Protein AF-A0A497I678-F1 (afdb_monomer)

Solvent-accessible surface area (backbone atoms only — not comparable to full-atom values): 15957 Å² total; per-residue (Å²): 130,82,60,60,71,58,52,56,48,51,54,49,49,54,49,53,54,49,46,68,74,43,74,83,62,78,53,73,58,53,52,31,63,75,70,62,46,55,52,79,93,47,42,68,60,51,52,50,18,54,55,28,28,75,76,38,88,58,94,54,82,52,63,69,56,38,51,32,29,57,77,58,53,38,92,65,54,41,22,24,50,48,25,29,22,49,52,56,29,52,54,38,39,58,53,18,54,57,41,30,78,77,38,58,71,63,11,54,53,37,43,54,48,24,55,52,48,30,56,52,48,62,48,37,56,57,52,52,38,53,50,48,52,55,54,30,61,75,41,50,61,59,44,54,48,38,31,45,61,40,34,74,78,45,86,41,68,67,62,13,41,49,52,24,24,72,70,42,87,57,59,51,15,52,53,38,41,46,29,53,48,37,32,78,70,66,76,29,95,38,59,64,60,31,41,53,61,54,39,63,79,33,48,90,81,35,50,31,53,43,54,17,51,52,30,49,57,55,28,71,74,48,93,43,70,68,61,22,50,51,28,41,51,49,17,53,50,37,29,54,52,41,50,52,51,50,51,54,51,52,56,59,64,44,51,59,60,52,50,50,48,44,43,62,70,48,48,47,54,52,50,49,61,69,44,43,64,55,52,55,71,73,52,73,79,76,73,51,70,66,59,53,47,49,58,68,78,73,100

Foldseek 3Di:
DPPVVVVLVVVVVVVVVVCVVCVPPDDPLLVCLVVLHFPPVCNVVLVLLVVLCVVPPDDDDPVVLVVLCVLRSHPDHLRSQLSSLVVQLVVQLVVLVVVCVVPVVSSVVSNVVSVVSSVCSNCVSVVVSVVLVVQLVVCLLVLLVQLLSVCLVPVDNLVSLQSSLRPDDGPVVSVSVVLNVCCVVVVDVDSVVSVLVSCVVCCVPQVLSSQLVVLSVVLSVDPDSVSSVVSSVVSSCSNVVRVVVVVVVVVVVVPVVVVVCCCVVPVVVVVVVVCVVVCVVPVPPPDDPVNVCCVRVVD

pLDDT: mean 86.84, std 11.24, range [39.31, 98.19]

Sequence (299 aa):
MIDEKKVVKDLFQRYLDKQREESGTPSRAFVMFKEKKPPEEYERYYRMCKFSSSVIHLKNKDKKIQFFLDQLYLPLTPSDTIAFAILVTVVSILLSLGILMVHMLYGIVAIILSTVLYYYLYTYPERLYKRKRVQSSTELILAVLYLIIFMRNNPNLEHAIRFASENLRGPLSLDFAKVLWDVETNKYSTVQESLDNYLQTWTDRSRAFVDAVHLIEASLYQKTESSRMGLLDGALNRILSGTTESMVHYVNDLRTPISALFMMGITLPTMGLVLLPIVGAFMGGMVTADMIFLFYDIL

Secondary structure (DSSP, 8-state):
---HHHHHHHHHHHHHHHHHHHTTS--HHHHHHHTTPPPGGGHHHHHHHHHHHHH-------HHHHHHHHHTT----HHHHHHHHHHHHHHHHHHHHHHHHH-HHHHHHHHHHHHHHHHHHHTHHHHHHHHHHHHHHHHHHHHHHHHHHHHHH---HHHHHHHHHHH--SHHHHHHHHHHHHHHTTSSSSHHHHHHHHHHTTTTT-HHHHHHHHHHHHHTT-SSHHHHHHHHHHHHHHHHHHHHHHHHHHHHHHHHHHHHHHIIIIIHHHHHHHHHHHHHHHSTT-S-HHHHHIIIII-

Radius of gyration: 26.97 Å; Cα contacts (8 Å, |Δi|>4): 259; chains: 1; bounding box: 61×53×75 Å

Nearest PDB structures (foldseek):
  4wpe-assembly1_A-2  TM=1.675E-01  e=1.033E+00  Saccharomyces cerevisiae S288C
  7n6g-assembly1_3Q  TM=1.136E-01  e=7.268E+00  Chlamydomonas reinhardtii

Structure (mmCIF, N/CA/C/O backbone):
data_AF-A0A497I678-F1
#
_entry.id   AF-A0A497I678-F1
#
loop_
_atom_site.group_PDB
_atom_site.id
_atom_site.type_symbol
_atom_site.label_atom_id
_atom_site.label_alt_id
_atom_site.label_comp_id
_atom_site.label_asym_id
_atom_site.label_entity_id
_atom_site.label_seq_id
_atom_site.pdbx_PDB_ins_code
_atom_site.Cartn_x
_atom_site.Cartn_y
_atom_site.Cartn_z
_atom_site.occupancy
_atom_site.B_iso_or_equiv
_atom_site.auth_seq_id
_atom_site.auth_comp_id
_atom_site.auth_asym_id
_atom_site.auth_atom_id
_atom_site.pdbx_PDB_model_num
ATOM 1 N N . MET A 1 1 ? -33.591 20.457 1.793 1.00 47.53 1 MET A N 1
ATOM 2 C CA . MET A 1 1 ? -32.543 19.817 2.614 1.00 47.53 1 MET A CA 1
ATOM 3 C C . MET A 1 1 ? -32.930 18.366 2.792 1.00 47.53 1 MET A C 1
ATOM 5 O O . MET A 1 1 ? -33.938 18.100 3.432 1.00 47.53 1 MET A O 1
ATOM 9 N N . ILE A 1 2 ? -32.215 17.450 2.141 1.00 48.34 2 ILE A N 1
ATOM 10 C CA . ILE A 1 2 ? -32.360 16.018 2.410 1.00 48.34 2 ILE A CA 1
ATOM 11 C C . ILE A 1 2 ? -31.869 15.816 3.845 1.00 48.34 2 ILE A C 1
ATOM 13 O O . ILE A 1 2 ? -30.770 16.246 4.180 1.00 48.34 2 ILE A O 1
ATOM 17 N N . ASP A 1 3 ? -32.720 15.263 4.703 1.00 57.31 3 ASP A N 1
ATOM 18 C CA . ASP A 1 3 ? -32.399 15.004 6.104 1.00 57.31 3 ASP A CA 1
ATOM 19 C C . ASP A 1 3 ? -31.359 13.872 6.168 1.00 57.31 3 ASP A C 1
ATOM 21 O O . ASP A 1 3 ? -31.707 12.690 6.149 1.00 57.31 3 ASP A O 1
ATOM 25 N N . GLU A 1 4 ? -30.071 14.233 6.161 1.00 58.62 4 GLU A N 1
ATOM 26 C CA . GLU A 1 4 ? -28.930 13.302 6.193 1.00 58.62 4 GLU A CA 1
ATOM 27 C C . GLU A 1 4 ? -29.057 12.276 7.321 1.00 58.62 4 GLU A C 1
ATOM 29 O O . GLU A 1 4 ? -28.737 11.103 7.132 1.00 58.62 4 GLU A O 1
ATOM 34 N N . LYS A 1 5 ? -29.613 12.674 8.474 1.00 57.47 5 LYS A N 1
ATOM 35 C CA . LYS A 1 5 ? -29.848 11.759 9.599 1.00 57.47 5 LYS A CA 1
ATOM 36 C C . LYS A 1 5 ? -30.848 10.666 9.240 1.00 57.47 5 LYS A C 1
ATOM 38 O O . LYS A 1 5 ? -30.691 9.529 9.677 1.00 57.47 5 LYS A O 1
ATOM 43 N N . LYS A 1 6 ? -31.859 10.989 8.434 1.00 66.62 6 LYS A N 1
ATOM 44 C CA . LYS A 1 6 ? -32.880 10.042 7.978 1.00 66.62 6 LYS A CA 1
ATOM 45 C C . LYS A 1 6 ? -32.326 9.084 6.925 1.00 66.62 6 LYS A C 1
ATOM 47 O O . LYS A 1 6 ? -32.633 7.901 6.983 1.00 66.62 6 LYS A O 1
ATOM 52 N N . VAL A 1 7 ? -31.463 9.568 6.028 1.00 72.00 7 VAL A N 1
ATOM 53 C CA . VAL A 1 7 ? -30.788 8.739 5.012 1.00 72.00 7 VAL A CA 1
ATOM 54 C C . VAL A 1 7 ? -29.810 7.760 5.656 1.00 72.00 7 VAL A C 1
ATOM 56 O O . VAL A 1 7 ? -29.855 6.575 5.345 1.00 72.00 7 VAL A O 1
ATOM 59 N N . VAL A 1 8 ? -28.973 8.223 6.589 1.00 66.12 8 VAL A N 1
ATOM 60 C CA . VAL A 1 8 ? -28.025 7.363 7.319 1.00 66.12 8 VAL A CA 1
ATOM 61 C C . VAL A 1 8 ? -28.769 6.320 8.151 1.00 66.12 8 VAL A C 1
ATOM 63 O O . VAL A 1 8 ? -28.374 5.157 8.174 1.00 66.12 8 VAL A O 1
ATOM 66 N N . LYS A 1 9 ? -29.879 6.710 8.789 1.00 70.56 9 LYS A N 1
ATOM 67 C CA . LYS A 1 9 ? -30.721 5.790 9.558 1.00 70.56 9 LYS A CA 1
ATOM 68 C C . LYS A 1 9 ? -31.405 4.751 8.666 1.00 70.56 9 LYS A C 1
ATOM 70 O O . LYS A 1 9 ? -31.415 3.589 9.038 1.00 70.56 9 LYS A O 1
ATOM 75 N N . ASP A 1 10 ? -31.910 5.132 7.492 1.00 75.75 10 ASP A N 1
ATOM 76 C CA . ASP A 1 10 ? -32.514 4.194 6.530 1.00 75.75 10 ASP A CA 1
ATOM 77 C C . ASP A 1 10 ? -31.473 3.223 5.945 1.00 75.75 10 ASP A C 1
ATOM 79 O O . ASP A 1 10 ? -31.726 2.026 5.848 1.00 75.75 10 ASP A O 1
ATOM 83 N N . LEU A 1 11 ? -30.263 3.704 5.635 1.00 68.00 11 LEU A N 1
ATOM 84 C CA . LEU A 1 11 ? -29.128 2.866 5.218 1.00 68.00 11 LEU A CA 1
ATOM 85 C C . LEU A 1 11 ? -28.726 1.863 6.304 1.00 68.00 11 LEU A C 1
ATOM 87 O O . LEU A 1 11 ? -28.476 0.697 6.006 1.00 68.00 11 LEU A O 1
ATOM 91 N N . PHE A 1 12 ? -28.693 2.309 7.560 1.00 65.44 12 PHE A N 1
ATOM 92 C CA . PHE A 1 12 ? -28.380 1.460 8.703 1.00 65.44 12 PHE A CA 1
ATOM 93 C C . PHE A 1 12 ? -29.472 0.415 8.957 1.00 65.44 12 PHE A C 1
ATOM 95 O O . PHE A 1 12 ? -29.157 -0.752 9.167 1.00 65.44 12 PHE A O 1
ATOM 102 N N . GLN A 1 13 ? -30.748 0.800 8.864 1.00 71.44 13 GLN A N 1
ATOM 103 C CA . GLN A 1 13 ? -31.876 -0.123 8.995 1.00 71.44 13 GLN A CA 1
ATOM 104 C C . GLN A 1 13 ? -31.869 -1.180 7.884 1.00 71.44 13 GLN A C 1
ATOM 106 O O . GLN A 1 13 ? -31.937 -2.366 8.183 1.00 71.44 13 GLN A O 1
ATOM 111 N N . ARG A 1 14 ? -31.669 -0.778 6.621 1.00 72.12 14 ARG A N 1
ATOM 112 C CA . ARG A 1 14 ? -31.541 -1.718 5.493 1.00 72.12 14 ARG A CA 1
ATOM 113 C C . ARG A 1 14 ? -30.351 -2.659 5.645 1.00 72.12 14 ARG A C 1
ATOM 115 O O . ARG A 1 14 ? -30.447 -3.817 5.256 1.00 72.12 14 ARG A O 1
ATOM 122 N N . TYR A 1 15 ? -29.235 -2.181 6.196 1.00 65.81 15 TYR A N 1
ATOM 123 C CA . TYR A 1 15 ? -28.094 -3.037 6.511 1.00 65.81 15 TYR A CA 1
ATOM 124 C C . TYR A 1 15 ? -28.434 -4.060 7.604 1.00 65.81 15 TYR A C 1
ATOM 126 O O . TYR A 1 15 ? -28.127 -5.237 7.445 1.00 65.81 15 TYR A O 1
ATOM 134 N N . LEU A 1 16 ? -29.100 -3.639 8.685 1.00 66.19 16 LEU A N 1
ATOM 135 C CA . LEU A 1 16 ? -29.526 -4.535 9.765 1.00 66.19 16 LEU A CA 1
ATOM 136 C C . LEU A 1 16 ? -30.543 -5.585 9.299 1.00 66.19 16 LEU A C 1
ATOM 138 O O . LEU A 1 16 ? -30.444 -6.744 9.699 1.00 66.19 16 LEU A O 1
ATOM 142 N N . ASP A 1 17 ? -31.490 -5.195 8.448 1.00 68.31 17 ASP A N 1
ATOM 143 C CA . ASP A 1 17 ? -32.490 -6.104 7.884 1.00 68.31 17 ASP A CA 1
ATOM 144 C C . ASP A 1 17 ? -31.838 -7.113 6.931 1.00 68.31 17 ASP A C 1
ATOM 146 O O . ASP A 1 17 ? -32.082 -8.314 7.035 1.00 68.31 17 ASP A O 1
ATOM 150 N N . LYS A 1 18 ? -30.903 -6.652 6.090 1.00 64.50 18 LYS A N 1
ATOM 151 C CA . LYS A 1 18 ? -30.113 -7.520 5.212 1.00 64.50 18 LYS A CA 1
ATOM 152 C C . LYS A 1 18 ? -29.215 -8.485 5.996 1.00 64.50 18 LYS A C 1
ATOM 154 O O . LYS A 1 18 ? -29.129 -9.651 5.645 1.00 64.50 18 LYS A O 1
ATOM 159 N N . GLN A 1 19 ? -28.603 -8.041 7.093 1.00 58.38 19 GLN A N 1
ATOM 160 C CA . GLN A 1 19 ? -27.821 -8.898 7.992 1.00 58.38 19 GLN A CA 1
ATOM 161 C C . GLN A 1 19 ? -28.688 -9.931 8.725 1.00 58.38 19 GLN A C 1
ATOM 163 O O . GLN A 1 19 ? -28.227 -11.043 8.955 1.00 58.38 19 GLN A O 1
ATOM 168 N N . ARG A 1 20 ? -29.945 -9.608 9.067 1.00 54.28 20 ARG A N 1
ATOM 169 C CA . ARG A 1 20 ? -30.910 -10.587 9.604 1.00 54.28 20 ARG A CA 1
ATOM 170 C C . ARG A 1 20 ? -31.292 -11.661 8.587 1.00 54.28 20 ARG A C 1
ATOM 172 O O . ARG A 1 20 ? -31.556 -12.787 8.992 1.00 54.28 20 ARG A O 1
ATOM 179 N N . GLU A 1 21 ? -31.329 -11.324 7.301 1.00 54.06 21 GLU A N 1
ATOM 180 C CA . GLU A 1 21 ? -31.565 -12.286 6.215 1.00 54.06 21 GLU A CA 1
ATOM 181 C C . GLU A 1 21 ? -30.294 -13.078 5.845 1.00 54.06 21 GLU A C 1
ATOM 183 O O . GLU A 1 21 ? -30.375 -14.263 5.526 1.00 54.06 21 GLU A O 1
ATOM 188 N N . GLU A 1 22 ? -29.113 -12.458 5.938 1.00 50.94 22 GLU A N 1
ATOM 189 C CA . GLU A 1 22 ? -27.806 -13.031 5.576 1.00 50.94 22 GLU A CA 1
ATOM 190 C C . GLU A 1 22 ? -27.044 -13.654 6.764 1.00 50.94 22 GLU A C 1
ATOM 192 O O . GLU A 1 22 ? -25.906 -14.095 6.584 1.00 50.94 22 GLU A O 1
ATOM 197 N N . SER A 1 23 ? -27.648 -13.772 7.959 1.00 39.31 23 SER A N 1
ATOM 198 C CA . SER A 1 23 ? -27.025 -14.275 9.206 1.00 39.31 23 SER A CA 1
ATOM 199 C C . SER A 1 23 ? -26.627 -15.767 9.193 1.00 39.31 23 SER A C 1
ATOM 201 O O . SER A 1 23 ? -26.540 -16.410 10.239 1.00 39.31 23 SER A O 1
ATOM 203 N N . GLY A 1 24 ? -26.398 -16.336 8.011 1.00 45.25 24 GLY A N 1
ATOM 204 C CA . GLY A 1 24 ? -25.844 -17.666 7.774 1.00 45.25 24 GLY A CA 1
ATOM 205 C C . GLY A 1 24 ? -24.977 -17.769 6.511 1.00 45.25 24 GLY A C 1
ATOM 206 O O . GLY A 1 24 ? -24.404 -18.831 6.267 1.00 45.25 24 GLY A O 1
ATOM 207 N N . THR A 1 25 ? -24.843 -16.706 5.705 1.00 45.22 25 THR A N 1
ATOM 208 C CA . THR A 1 25 ? -24.015 -16.714 4.490 1.00 45.22 25 THR A CA 1
ATOM 209 C C . THR A 1 25 ? -22.660 -16.055 4.748 1.00 45.22 25 THR A C 1
ATOM 211 O O . THR A 1 25 ? -22.610 -14.855 5.012 1.00 45.22 25 THR A O 1
ATOM 214 N N . PRO A 1 26 ? -21.544 -16.801 4.665 1.00 57.62 26 PRO A N 1
ATOM 215 C CA . PRO A 1 26 ? -20.217 -16.222 4.827 1.00 57.62 26 PRO A CA 1
ATOM 216 C C . PRO A 1 26 ? -19.947 -15.147 3.767 1.00 57.62 26 PRO A C 1
ATOM 218 O O . PRO A 1 26 ? -20.280 -15.330 2.593 1.00 57.62 26 PRO A O 1
ATOM 221 N N . SER A 1 27 ? -19.305 -14.042 4.164 1.00 64.94 27 SER A N 1
ATOM 222 C CA . SER A 1 27 ? -18.943 -12.967 3.234 1.00 64.94 27 SER A CA 1
ATOM 223 C C . SER A 1 27 ? -18.053 -13.502 2.101 1.00 64.94 27 SER A C 1
ATOM 225 O O . SER A 1 27 ? -17.298 -14.463 2.271 1.00 64.94 27 SER A O 1
ATOM 227 N N . ARG A 1 28 ? -18.106 -12.890 0.910 1.00 68.00 28 ARG A N 1
ATOM 228 C CA . ARG A 1 28 ? -17.295 -13.343 -0.243 1.00 68.00 28 ARG A CA 1
ATOM 229 C C . ARG A 1 28 ? -15.799 -13.409 0.085 1.00 68.00 28 ARG A C 1
ATOM 231 O O . ARG A 1 28 ? -15.116 -14.345 -0.325 1.00 68.00 28 ARG A O 1
ATOM 238 N N . ALA A 1 29 ? -15.311 -12.445 0.864 1.00 66.06 29 ALA A N 1
ATOM 239 C CA . ALA A 1 29 ? -13.935 -12.413 1.341 1.00 66.06 29 ALA A CA 1
ATOM 240 C C . ALA A 1 29 ? -13.622 -13.583 2.293 1.00 66.06 29 ALA A C 1
ATOM 242 O O . ALA A 1 29 ? -12.556 -14.186 2.201 1.00 66.06 29 ALA A O 1
ATOM 243 N N . PHE A 1 30 ? -14.570 -13.967 3.150 1.00 68.12 30 PHE A N 1
ATOM 244 C CA . PHE A 1 30 ? -14.433 -15.125 4.030 1.00 68.12 30 PHE A CA 1
ATOM 245 C C . PHE A 1 30 ? -14.265 -16.439 3.255 1.00 68.12 30 PHE A C 1
ATOM 247 O O . PHE A 1 30 ? -13.359 -17.227 3.534 1.00 68.12 30 PHE A O 1
ATOM 254 N N . VAL A 1 31 ? -15.107 -16.662 2.240 1.00 71.38 31 VAL A N 1
ATOM 255 C CA . VAL A 1 31 ? -15.014 -17.849 1.373 1.00 71.38 31 VAL A CA 1
ATOM 256 C C . VAL A 1 31 ? -13.668 -17.884 0.647 1.00 71.38 31 VAL A C 1
ATOM 258 O O . VAL A 1 31 ? -13.030 -18.935 0.599 1.00 71.38 31 VAL A O 1
ATOM 261 N N . MET A 1 32 ? -13.191 -16.735 0.156 1.00 77.62 32 MET A N 1
ATOM 262 C CA . MET A 1 32 ? -11.887 -16.627 -0.504 1.00 77.62 32 MET A CA 1
ATOM 263 C C . MET A 1 32 ? -10.741 -17.117 0.394 1.00 77.62 32 MET A C 1
ATOM 265 O O . MET A 1 32 ? -9.944 -17.955 -0.042 1.00 77.62 32 MET A O 1
ATOM 269 N N . PHE A 1 33 ? -10.660 -16.636 1.639 1.00 81.44 33 PHE A N 1
ATOM 270 C CA . PHE A 1 33 ? -9.593 -17.034 2.560 1.00 81.44 33 PHE A CA 1
ATOM 271 C C . PHE A 1 33 ? -9.691 -18.506 2.963 1.00 81.44 33 PHE A C 1
ATOM 273 O O . PHE A 1 33 ? -8.672 -19.202 2.986 1.00 81.44 33 PHE A O 1
ATOM 280 N N . LYS A 1 34 ? -10.911 -19.002 3.200 1.00 76.50 34 LYS A N 1
ATOM 281 C CA . LYS A 1 34 ? -11.162 -20.411 3.525 1.00 76.50 34 LYS A CA 1
ATOM 282 C C . LYS A 1 34 ? -10.727 -21.353 2.407 1.00 76.50 34 LYS A C 1
ATOM 284 O O . LYS A 1 34 ? -10.092 -22.372 2.667 1.00 76.50 34 LYS A O 1
ATOM 289 N N . GLU A 1 35 ? -11.038 -21.007 1.163 1.00 81.31 35 GLU A N 1
ATOM 290 C CA . GLU A 1 35 ? -10.716 -21.817 -0.015 1.00 81.31 35 GLU A CA 1
ATOM 291 C C . GLU A 1 35 ? -9.303 -21.560 -0.560 1.00 81.31 35 GLU A C 1
ATOM 293 O O . GLU A 1 35 ? -8.910 -22.170 -1.554 1.00 81.31 35 GLU A O 1
ATOM 298 N N . LYS A 1 36 ? -8.528 -20.668 0.080 1.00 81.19 36 LYS A N 1
ATOM 299 C CA . LYS A 1 36 ? -7.201 -20.221 -0.377 1.00 81.19 36 LYS A CA 1
ATOM 300 C C . LYS A 1 36 ? -7.210 -19.796 -1.850 1.00 81.19 36 LYS A C 1
ATOM 302 O O . LYS A 1 36 ? -6.281 -20.104 -2.596 1.00 81.19 36 LYS A O 1
ATOM 307 N N . LYS A 1 37 ? -8.269 -19.114 -2.285 1.00 83.19 37 LYS A N 1
ATOM 308 C CA . LYS A 1 37 ? -8.374 -18.590 -3.652 1.00 83.19 37 LYS A CA 1
ATOM 309 C C . LYS A 1 37 ? -7.611 -17.267 -3.766 1.00 83.19 37 LYS A C 1
ATOM 311 O O . LYS A 1 37 ? -7.653 -16.473 -2.829 1.00 83.19 37 LYS A O 1
ATOM 316 N N . PRO A 1 38 ? -6.909 -17.004 -4.884 1.00 84.50 38 PRO A N 1
ATOM 317 C CA . PRO A 1 38 ? -6.323 -15.691 -5.113 1.00 84.50 38 PRO A CA 1
ATOM 318 C C . PRO A 1 38 ? -7.436 -14.644 -5.317 1.00 84.50 38 PRO A C 1
ATOM 320 O O . PRO A 1 38 ? -8.503 -14.990 -5.834 1.00 84.50 38 PRO A O 1
ATOM 323 N N . PRO A 1 39 ? -7.195 -13.365 -4.983 1.00 84.38 39 PRO A N 1
ATOM 324 C CA . PRO A 1 39 ? -8.089 -12.281 -5.378 1.00 84.38 39 PRO A CA 1
ATOM 325 C C . PRO A 1 39 ? -8.291 -12.247 -6.901 1.00 84.38 39 PRO A C 1
ATOM 327 O O . PRO A 1 39 ? -7.337 -12.461 -7.654 1.00 84.38 39 PRO A O 1
ATOM 330 N N . GLU A 1 40 ? -9.509 -11.931 -7.354 1.00 84.31 40 GLU A N 1
ATOM 331 C CA . GLU A 1 40 ? -9.891 -11.937 -8.781 1.00 84.31 40 GLU A CA 1
ATOM 332 C C . GLU A 1 40 ? -8.952 -11.080 -9.651 1.00 84.31 40 GLU A C 1
ATOM 334 O O . GLU A 1 40 ? -8.580 -11.476 -10.756 1.00 84.31 40 GLU A O 1
ATOM 339 N N . GLU A 1 41 ? -8.483 -9.942 -9.124 1.00 84.06 41 GLU A N 1
ATOM 340 C CA . GLU A 1 41 ? -7.557 -9.038 -9.823 1.00 84.06 41 GLU A CA 1
ATOM 341 C C . GLU A 1 41 ? -6.237 -9.727 -10.225 1.00 84.06 41 GLU A C 1
ATOM 343 O O . GLU A 1 41 ? -5.641 -9.400 -11.255 1.00 84.06 41 GLU A O 1
ATOM 348 N N . TYR A 1 42 ? -5.783 -10.708 -9.442 1.00 87.69 42 TYR A N 1
ATOM 349 C CA . TYR A 1 42 ? -4.479 -11.356 -9.605 1.00 87.69 42 TYR A CA 1
ATOM 350 C C . TYR A 1 42 ? -4.573 -12.782 -10.157 1.00 87.69 42 TYR A C 1
ATOM 352 O O . TYR A 1 42 ? -3.554 -13.458 -10.301 1.00 87.69 42 TYR A O 1
ATOM 360 N N . GLU A 1 43 ? -5.767 -13.252 -10.517 1.00 89.00 43 GLU A N 1
ATOM 361 C CA . GLU A 1 43 ? -6.005 -14.638 -10.930 1.00 89.00 43 GLU A CA 1
ATOM 362 C C . GLU A 1 43 ? -5.220 -15.029 -12.196 1.00 89.00 43 GLU A C 1
ATOM 364 O O . GLU A 1 43 ? -4.685 -16.136 -12.301 1.00 89.00 43 GLU A O 1
ATOM 369 N N . ARG A 1 44 ? -5.096 -14.107 -13.162 1.00 88.69 44 ARG A N 1
ATOM 370 C CA . ARG A 1 44 ? -4.303 -14.334 -14.384 1.00 88.69 44 ARG A CA 1
ATOM 371 C C . ARG A 1 44 ? -2.827 -14.532 -14.055 1.00 88.69 44 ARG A C 1
ATOM 373 O O . ARG A 1 44 ? -2.215 -15.484 -14.530 1.00 88.69 44 ARG A O 1
ATOM 380 N N . TYR A 1 45 ? -2.277 -13.654 -13.220 1.00 90.19 45 TYR A N 1
ATOM 381 C CA . TYR A 1 45 ? -0.890 -13.739 -12.776 1.00 90.19 45 TYR A CA 1
ATOM 382 C C . TYR A 1 45 ? -0.641 -15.033 -11.992 1.00 90.19 45 TYR A C 1
ATOM 384 O O . TYR A 1 45 ? 0.296 -15.769 -12.294 1.00 90.19 45 TYR A O 1
ATOM 392 N N . TYR A 1 46 ? -1.544 -15.372 -11.068 1.00 90.75 46 TYR A N 1
ATOM 393 C CA . TYR A 1 46 ? -1.504 -16.620 -10.309 1.00 90.75 46 TYR A CA 1
ATOM 394 C C . TYR A 1 46 ? -1.422 -17.858 -11.214 1.00 90.75 46 TYR A C 1
ATOM 396 O O . TYR A 1 46 ? -0.546 -18.706 -11.021 1.00 90.75 46 TYR A O 1
ATOM 404 N N . ARG A 1 47 ? -2.288 -17.942 -12.234 1.00 90.19 47 ARG A N 1
ATOM 405 C CA . ARG A 1 47 ? -2.291 -19.053 -13.197 1.00 90.19 47 ARG A CA 1
ATOM 406 C C . ARG A 1 47 ? -0.980 -19.154 -13.973 1.00 90.19 47 ARG A C 1
ATOM 408 O O . ARG A 1 47 ? -0.444 -20.251 -14.097 1.00 90.19 47 ARG A O 1
ATOM 415 N N . MET A 1 48 ? -0.437 -18.030 -14.441 1.00 90.38 48 MET A N 1
ATOM 416 C CA . MET A 1 48 ? 0.837 -18.004 -15.171 1.00 90.38 48 MET A CA 1
ATOM 417 C C . MET A 1 48 ? 2.017 -18.452 -14.297 1.00 90.38 48 MET A C 1
ATOM 419 O O . MET A 1 48 ? 2.858 -19.233 -14.748 1.00 90.38 48 MET A O 1
ATOM 423 N N . CYS A 1 49 ? 2.056 -18.029 -13.031 1.00 89.56 49 CYS A N 1
ATOM 424 C CA . CYS A 1 49 ? 3.079 -18.463 -12.079 1.00 89.56 49 CYS A CA 1
ATOM 425 C C . CYS A 1 49 ? 2.999 -19.962 -11.780 1.00 89.56 49 CYS A C 1
ATOM 427 O O . CYS A 1 49 ? 4.021 -20.643 -11.830 1.00 89.56 49 CYS A O 1
ATOM 429 N N . LYS A 1 50 ? 1.797 -20.497 -11.527 1.00 89.38 50 LYS A N 1
ATOM 430 C CA . LYS A 1 50 ? 1.607 -21.936 -11.280 1.00 89.38 50 LYS A CA 1
ATOM 431 C C . LYS A 1 50 ? 1.911 -22.797 -12.501 1.00 89.38 50 LYS A C 1
ATOM 433 O O . LYS A 1 50 ? 2.527 -23.850 -12.366 1.00 89.38 50 LYS A O 1
ATOM 438 N N . PHE A 1 51 ? 1.527 -22.340 -13.691 1.00 89.56 51 PHE A N 1
ATOM 439 C CA . PHE A 1 51 ? 1.911 -23.004 -14.932 1.00 89.56 51 PHE A CA 1
ATOM 440 C C . PHE A 1 51 ? 3.437 -23.053 -15.066 1.00 89.56 51 PHE A C 1
ATOM 442 O O . PHE A 1 51 ? 4.011 -24.113 -15.292 1.00 89.56 51 PHE A O 1
ATOM 449 N N . SER A 1 52 ? 4.112 -21.932 -14.824 1.00 88.06 52 SER A N 1
ATOM 450 C CA . SER A 1 52 ? 5.567 -21.851 -14.977 1.00 88.06 52 SER A CA 1
ATOM 451 C C . SER A 1 52 ? 6.331 -22.684 -13.951 1.00 88.06 52 SER A C 1
ATOM 453 O O . SER A 1 52 ? 7.343 -23.293 -14.296 1.00 88.06 52 SER A O 1
ATOM 455 N N . SER A 1 53 ? 5.847 -22.769 -12.710 1.00 85.62 53 SER A N 1
ATOM 456 C CA . SER A 1 53 ? 6.484 -23.607 -11.691 1.00 85.62 53 SER A CA 1
ATOM 457 C C . SER A 1 53 ? 6.259 -25.098 -11.890 1.00 85.62 53 SER A C 1
ATOM 459 O O . SER A 1 53 ? 7.104 -25.893 -11.487 1.00 85.62 53 SER A O 1
ATOM 461 N N . SER A 1 54 ? 5.185 -25.491 -12.582 1.00 85.44 54 SER A N 1
ATOM 462 C CA . SER A 1 54 ? 5.015 -26.883 -13.008 1.00 85.44 54 SER A CA 1
ATOM 463 C C . SER A 1 54 ? 6.086 -27.321 -14.016 1.00 85.44 54 SER A C 1
ATOM 465 O O . SER A 1 54 ? 6.498 -28.480 -14.010 1.00 85.44 54 SER A O 1
ATOM 467 N N . VAL A 1 55 ? 6.585 -26.386 -14.835 1.00 84.19 55 VAL A N 1
ATOM 468 C CA . VAL A 1 55 ? 7.640 -26.631 -15.830 1.00 84.19 55 VAL A CA 1
ATOM 469 C C . VAL A 1 55 ? 9.031 -26.562 -15.193 1.00 84.19 55 VAL A C 1
ATOM 471 O O . VAL A 1 55 ? 9.889 -27.387 -15.498 1.00 84.19 55 VAL A O 1
ATOM 474 N N . ILE A 1 56 ? 9.268 -25.598 -14.294 1.00 80.12 56 ILE A N 1
ATOM 475 C CA . ILE A 1 56 ? 10.584 -25.347 -13.692 1.00 80.12 56 ILE A CA 1
ATOM 476 C C . ILE A 1 56 ? 10.493 -25.394 -12.164 1.00 80.12 56 ILE A C 1
ATOM 478 O O . ILE A 1 56 ? 9.962 -24.488 -11.521 1.00 80.12 56 ILE A O 1
ATOM 482 N N . HIS A 1 57 ? 11.106 -26.418 -11.569 1.00 78.94 57 HIS A N 1
ATOM 483 C CA . HIS A 1 57 ? 11.198 -26.556 -10.118 1.00 78.94 57 HIS A CA 1
ATOM 484 C C . HIS A 1 57 ? 12.419 -25.800 -9.586 1.00 78.94 57 HIS A C 1
ATOM 486 O O . HIS A 1 57 ? 13.557 -26.252 -9.706 1.00 78.94 57 HIS A O 1
ATOM 492 N N . LEU A 1 58 ? 12.179 -24.644 -8.969 1.00 77.62 58 LEU A N 1
ATOM 493 C CA . LEU A 1 58 ? 13.211 -23.821 -8.337 1.00 77.62 58 LEU A CA 1
ATOM 494 C C . LEU A 1 58 ? 13.054 -23.833 -6.819 1.00 77.62 58 LEU A C 1
ATOM 496 O O . LEU A 1 58 ? 11.946 -23.763 -6.287 1.00 77.62 58 LEU A O 1
ATOM 500 N N . LYS A 1 59 ? 14.177 -23.859 -6.100 1.00 76.31 59 LYS A N 1
ATOM 501 C CA . LYS A 1 59 ? 14.199 -23.686 -4.645 1.00 76.31 59 LYS A CA 1
ATOM 502 C C . LYS A 1 59 ? 14.735 -22.298 -4.327 1.00 76.31 59 LYS A C 1
ATOM 504 O O . LYS A 1 59 ? 15.943 -22.095 -4.298 1.00 76.31 59 LYS A O 1
ATOM 509 N N . ASN A 1 60 ? 13.838 -21.347 -4.085 1.00 77.81 60 ASN A N 1
ATOM 510 C CA . ASN A 1 60 ? 14.200 -20.008 -3.644 1.00 77.81 60 ASN A CA 1
ATOM 511 C C . ASN A 1 60 ? 13.404 -19.631 -2.385 1.00 77.81 60 ASN A C 1
ATOM 513 O O . ASN A 1 60 ? 12.228 -19.962 -2.253 1.00 77.81 60 ASN A O 1
ATOM 517 N N . LYS A 1 61 ? 14.076 -18.971 -1.438 1.00 78.44 61 LYS A N 1
ATOM 518 C CA . LYS A 1 61 ? 13.519 -18.514 -0.160 1.00 78.44 61 LYS A CA 1
ATOM 519 C C . LYS A 1 61 ? 13.653 -16.998 0.005 1.00 78.44 61 LYS A C 1
ATOM 521 O O . LYS A 1 61 ? 13.945 -16.528 1.105 1.00 78.44 61 LYS A O 1
ATOM 526 N N . ASP A 1 62 ? 13.483 -16.235 -1.074 1.00 85.50 62 ASP A N 1
ATOM 527 C CA . ASP A 1 62 ? 13.491 -14.777 -0.987 1.00 85.50 62 ASP A CA 1
ATOM 528 C C . ASP A 1 62 ? 12.353 -14.292 -0.075 1.00 85.50 62 ASP A C 1
ATOM 530 O O . ASP A 1 62 ? 11.168 -14.331 -0.420 1.00 85.50 62 ASP A O 1
ATOM 534 N N . LYS A 1 63 ? 12.743 -13.833 1.118 1.00 88.25 63 LYS A N 1
ATOM 535 C CA . LYS A 1 63 ? 11.828 -13.340 2.148 1.00 88.25 63 LYS A CA 1
ATOM 536 C C . LYS A 1 63 ? 11.116 -12.056 1.720 1.00 88.25 63 LYS A C 1
ATOM 538 O O . LYS A 1 63 ? 9.995 -11.830 2.164 1.00 88.25 63 LYS A O 1
ATOM 543 N N . LYS A 1 64 ? 11.732 -11.219 0.874 1.00 89.12 64 LYS A N 1
ATOM 544 C CA . LYS A 1 64 ? 11.125 -9.958 0.418 1.00 89.12 64 LYS A CA 1
ATOM 545 C C . LYS A 1 64 ? 9.958 -10.231 -0.522 1.00 89.12 64 LYS A C 1
ATOM 547 O O . LYS A 1 64 ? 8.884 -9.667 -0.348 1.00 89.12 64 LYS A O 1
ATOM 552 N N . ILE A 1 65 ? 10.154 -11.136 -1.479 1.00 87.88 65 ILE A N 1
ATOM 553 C CA . ILE A 1 65 ? 9.090 -11.548 -2.401 1.00 87.88 65 ILE A CA 1
ATOM 554 C C . ILE A 1 65 ? 7.978 -12.258 -1.631 1.00 87.88 65 ILE A C 1
ATOM 556 O O . ILE A 1 65 ? 6.811 -11.945 -1.854 1.00 87.88 65 ILE A O 1
ATOM 560 N N . GLN A 1 66 ? 8.327 -13.143 -0.688 1.00 90.31 66 GLN A N 1
ATOM 561 C CA . GLN A 1 66 ? 7.328 -13.802 0.156 1.00 90.31 66 GLN A CA 1
ATOM 562 C C . GLN A 1 66 ? 6.455 -12.784 0.893 1.00 90.31 66 GLN A C 1
ATOM 564 O O . GLN A 1 66 ? 5.235 -12.877 0.830 1.00 90.31 66 GLN A O 1
ATOM 569 N N . PHE A 1 67 ? 7.069 -11.767 1.505 1.00 89.88 67 PHE A N 1
ATOM 570 C CA . PHE A 1 67 ? 6.334 -10.698 2.173 1.00 89.88 67 PHE A CA 1
ATOM 571 C C . PHE A 1 67 ? 5.329 -10.012 1.234 1.00 89.88 67 PHE A C 1
ATOM 573 O O . PHE A 1 67 ? 4.170 -9.844 1.604 1.00 89.88 67 PHE A O 1
ATOM 580 N N . PHE A 1 68 ? 5.721 -9.658 0.004 1.00 91.12 68 PHE A N 1
ATOM 581 C CA . PHE A 1 68 ? 4.791 -9.035 -0.946 1.00 91.12 68 PHE A CA 1
ATOM 582 C C . PHE A 1 68 ? 3.644 -9.966 -1.350 1.00 91.12 68 PHE A C 1
ATOM 584 O O . PHE A 1 68 ? 2.507 -9.511 -1.453 1.00 91.12 68 PHE A O 1
ATOM 591 N N . LEU A 1 69 ? 3.919 -11.256 -1.555 1.00 90.69 69 LEU A N 1
ATOM 592 C CA . LEU A 1 69 ? 2.897 -12.248 -1.898 1.00 90.69 69 LEU A CA 1
ATOM 593 C C . LEU A 1 69 ? 1.895 -12.448 -0.754 1.00 90.69 69 LEU A C 1
ATOM 595 O O . LEU A 1 69 ? 0.688 -12.458 -1.001 1.00 90.69 69 LEU A O 1
ATOM 599 N N . ASP A 1 70 ? 2.382 -12.515 0.486 1.00 89.56 70 ASP A N 1
ATOM 600 C CA . ASP A 1 70 ? 1.546 -12.642 1.683 1.00 89.56 70 ASP A CA 1
ATOM 601 C C . ASP A 1 70 ? 0.634 -11.416 1.847 1.00 89.56 70 ASP A C 1
ATOM 603 O O . ASP A 1 70 ? -0.565 -11.556 2.091 1.00 89.56 70 ASP A O 1
ATOM 607 N N . GLN A 1 71 ? 1.171 -10.209 1.633 1.00 88.56 71 GLN A N 1
ATOM 608 C CA . GLN A 1 71 ? 0.403 -8.958 1.674 1.00 88.56 71 GLN A CA 1
ATOM 609 C C . GLN A 1 71 ? -0.625 -8.832 0.538 1.00 88.56 71 GLN A C 1
ATOM 611 O O . GLN A 1 71 ? -1.601 -8.092 0.663 1.00 88.56 71 GLN A O 1
ATOM 616 N N . LEU A 1 72 ? -0.421 -9.535 -0.577 1.00 89.44 72 LEU A N 1
ATOM 617 C CA . LEU A 1 72 ? -1.363 -9.622 -1.697 1.00 89.44 72 LEU A CA 1
ATOM 618 C C . LEU A 1 72 ? -2.376 -10.766 -1.536 1.00 89.44 72 LEU A C 1
ATOM 620 O O . LEU A 1 72 ? -3.242 -10.922 -2.395 1.00 89.44 72 LEU A O 1
ATOM 624 N N . TYR A 1 73 ? -2.276 -11.556 -0.461 1.00 88.56 73 TYR A N 1
ATOM 625 C CA . TYR A 1 73 ? -3.074 -12.764 -0.237 1.00 88.56 73 TYR A CA 1
ATOM 626 C C . TYR A 1 73 ? -2.953 -13.783 -1.379 1.00 88.56 73 TYR A C 1
ATOM 628 O O . TYR A 1 73 ? -3.901 -14.497 -1.705 1.00 88.56 73 TYR A O 1
ATOM 636 N N . LEU A 1 74 ? -1.773 -13.854 -2.002 1.00 87.75 74 LEU A N 1
ATOM 637 C CA . LEU A 1 74 ? -1.494 -14.783 -3.089 1.00 87.75 74 LEU A CA 1
ATOM 638 C C . LEU A 1 74 ? -0.889 -16.080 -2.537 1.00 87.75 74 LEU A C 1
ATOM 640 O O . LEU A 1 74 ? 0.204 -16.038 -1.974 1.00 87.75 74 LEU A O 1
ATOM 644 N N . PRO A 1 75 ? -1.523 -17.250 -2.749 1.00 86.12 75 PRO A N 1
ATOM 645 C CA . PRO A 1 75 ? -0.998 -18.547 -2.316 1.00 86.12 75 PRO A CA 1
ATOM 646 C C . PRO A 1 75 ? 0.100 -19.048 -3.275 1.00 86.12 75 PRO A C 1
ATOM 648 O O . PRO A 1 75 ? -0.005 -20.105 -3.909 1.00 86.12 75 PRO A O 1
ATOM 651 N N . LEU A 1 76 ? 1.152 -18.244 -3.420 1.00 87.12 76 LEU A N 1
ATOM 652 C CA . LEU A 1 76 ? 2.322 -18.485 -4.259 1.00 87.12 76 LEU A CA 1
ATOM 653 C C . LEU A 1 76 ? 3.582 -18.535 -3.400 1.00 87.12 76 LEU A C 1
ATOM 655 O O . LEU A 1 76 ? 3.666 -17.914 -2.344 1.00 87.12 76 LEU A O 1
ATOM 659 N N . THR A 1 77 ? 4.579 -19.262 -3.889 1.00 87.81 77 THR A N 1
ATOM 660 C CA . THR A 1 77 ? 5.934 -19.240 -3.329 1.00 87.81 77 THR A CA 1
ATOM 661 C C . THR A 1 77 ? 6.830 -18.293 -4.137 1.00 87.81 77 THR A C 1
ATOM 663 O O . THR A 1 77 ? 6.523 -18.005 -5.300 1.00 87.81 77 THR A O 1
ATOM 666 N N . PRO A 1 78 ? 7.975 -17.830 -3.597 1.00 87.19 78 PRO A N 1
ATOM 667 C CA . PRO A 1 78 ? 8.892 -16.965 -4.338 1.00 87.19 78 PRO A CA 1
ATOM 668 C C . PRO A 1 78 ? 9.433 -17.694 -5.572 1.00 87.19 78 PRO A C 1
ATOM 670 O O . PRO A 1 78 ? 9.605 -17.098 -6.634 1.00 87.19 78 PRO A O 1
ATOM 673 N N . SER A 1 79 ? 9.607 -19.014 -5.451 1.00 87.75 79 SER A N 1
ATOM 674 C CA . SER A 1 79 ? 9.932 -19.912 -6.554 1.00 87.75 79 SER A CA 1
ATOM 675 C C . SER A 1 79 ? 8.941 -19.826 -7.714 1.00 87.75 79 SER A C 1
ATOM 677 O O . SER A 1 79 ? 9.386 -19.786 -8.856 1.00 87.75 79 SER A O 1
ATOM 679 N N . ASP A 1 80 ? 7.631 -19.751 -7.450 1.00 87.44 80 ASP A N 1
ATOM 680 C CA . ASP A 1 80 ? 6.610 -19.698 -8.508 1.00 87.44 80 ASP A CA 1
ATOM 681 C C . ASP A 1 80 ? 6.742 -18.427 -9.365 1.00 87.44 80 ASP A C 1
ATOM 683 O O . ASP A 1 80 ? 6.615 -18.458 -10.590 1.00 87.44 80 ASP A O 1
ATOM 687 N N . THR A 1 81 ? 7.042 -17.300 -8.718 1.00 88.75 81 THR A N 1
ATOM 688 C CA . THR A 1 81 ? 7.237 -16.015 -9.403 1.00 88.75 81 THR A CA 1
ATOM 689 C C . THR A 1 81 ? 8.526 -16.002 -10.222 1.00 88.75 81 THR A C 1
ATOM 691 O O . THR A 1 81 ? 8.540 -15.558 -11.370 1.00 88.75 81 THR A O 1
ATOM 694 N N . ILE A 1 82 ? 9.616 -16.514 -9.649 1.00 89.44 82 ILE A N 1
ATOM 695 C CA . ILE A 1 82 ? 10.923 -16.532 -10.314 1.00 89.44 82 ILE A CA 1
ATOM 696 C C . ILE A 1 82 ? 10.918 -17.516 -11.488 1.00 89.44 82 ILE A C 1
ATOM 698 O O . ILE A 1 82 ? 11.470 -17.200 -12.540 1.00 89.44 82 ILE A O 1
ATOM 702 N N . ALA A 1 83 ? 10.248 -18.665 -11.352 1.00 90.12 83 ALA A N 1
ATOM 703 C CA . ALA A 1 83 ? 10.062 -19.619 -12.444 1.00 90.12 83 ALA A CA 1
ATOM 704 C C . ALA A 1 83 ? 9.373 -18.966 -13.650 1.00 90.12 83 ALA A C 1
ATOM 706 O O . ALA A 1 83 ? 9.832 -19.132 -14.777 1.00 90.12 83 ALA A O 1
ATOM 707 N N . PHE A 1 84 ? 8.324 -18.169 -13.416 1.00 92.50 84 PHE A N 1
ATOM 708 C CA . PHE A 1 84 ? 7.654 -17.408 -14.473 1.00 92.50 84 PHE A CA 1
ATOM 709 C C . PHE A 1 84 ? 8.576 -16.380 -15.135 1.00 92.50 84 PHE A C 1
ATOM 711 O O . PHE A 1 84 ? 8.665 -16.346 -16.362 1.00 92.50 84 PHE A O 1
ATOM 718 N N . ALA A 1 85 ? 9.312 -15.591 -14.345 1.00 92.56 85 ALA A N 1
ATOM 719 C CA . ALA A 1 85 ? 10.253 -14.611 -14.882 1.00 92.56 85 ALA A CA 1
ATOM 720 C C . ALA A 1 85 ? 11.337 -15.272 -15.754 1.00 92.56 85 ALA A C 1
ATOM 722 O O . ALA A 1 85 ? 11.618 -14.795 -16.854 1.00 92.56 85 ALA A O 1
ATOM 723 N N . ILE A 1 86 ? 11.909 -16.392 -15.301 1.00 91.69 86 ILE A N 1
ATOM 724 C CA . ILE A 1 86 ? 12.930 -17.139 -16.047 1.00 91.69 86 ILE A CA 1
ATOM 725 C C . ILE A 1 86 ? 12.343 -17.736 -17.324 1.00 91.69 86 ILE A C 1
ATOM 727 O O . ILE A 1 86 ? 12.924 -17.545 -18.387 1.00 91.69 86 ILE A O 1
ATOM 731 N N . LEU A 1 87 ? 11.197 -18.419 -17.249 1.00 93.12 87 LEU A N 1
ATOM 732 C CA . LEU A 1 87 ? 10.583 -19.074 -18.406 1.00 93.12 87 LEU A CA 1
ATOM 733 C C . LEU A 1 87 ? 10.308 -18.065 -19.525 1.00 93.12 87 LEU A C 1
ATOM 735 O O . LEU A 1 87 ? 10.726 -18.282 -20.662 1.00 93.12 87 LEU A O 1
ATOM 739 N N . VAL A 1 88 ? 9.675 -16.934 -19.200 1.00 93.50 88 VAL A N 1
ATOM 740 C CA . VAL A 1 88 ? 9.378 -15.884 -20.186 1.00 93.50 88 VAL A CA 1
ATOM 741 C C . VAL A 1 88 ? 10.660 -15.309 -20.790 1.00 93.50 88 VAL A C 1
ATOM 743 O O . VAL A 1 88 ? 10.723 -15.099 -21.999 1.00 93.50 88 VAL A O 1
ATOM 746 N N . THR A 1 89 ? 11.698 -15.116 -19.975 1.00 93.81 89 THR A N 1
ATOM 747 C CA . THR A 1 89 ? 12.994 -14.599 -20.440 1.00 93.81 89 THR A CA 1
ATOM 748 C C . THR A 1 89 ? 13.711 -15.594 -21.351 1.00 93.81 89 THR A C 1
ATOM 750 O O . THR A 1 89 ? 14.282 -15.209 -22.364 1.00 93.81 89 THR A O 1
ATOM 753 N N . VAL A 1 90 ? 13.671 -16.890 -21.038 1.00 93.75 90 VAL A N 1
ATOM 754 C CA . VAL A 1 90 ? 14.265 -17.930 -21.892 1.00 93.75 90 VAL A CA 1
ATOM 755 C C . VAL A 1 90 ? 13.558 -17.967 -23.245 1.00 93.75 90 VAL A C 1
ATOM 757 O O . VAL A 1 90 ? 14.219 -17.974 -24.281 1.00 93.75 90 VAL A O 1
ATOM 760 N N . VAL A 1 91 ? 12.223 -17.916 -23.253 1.00 94.38 91 VAL A N 1
ATOM 761 C CA . VAL A 1 91 ? 11.441 -17.866 -24.496 1.00 94.38 91 VAL A CA 1
ATOM 762 C C . VAL A 1 91 ? 11.761 -16.603 -25.303 1.00 94.38 91 VAL A C 1
ATOM 764 O O . VAL A 1 91 ? 11.947 -16.692 -26.516 1.00 94.38 91 VAL A O 1
ATOM 767 N N . SER A 1 92 ? 11.894 -15.438 -24.659 1.00 93.81 92 SER A N 1
ATOM 768 C CA . SER A 1 92 ? 12.230 -14.191 -25.357 1.00 93.81 92 SER A CA 1
ATOM 769 C C . SER A 1 92 ? 13.665 -14.186 -25.906 1.00 93.81 92 SER A C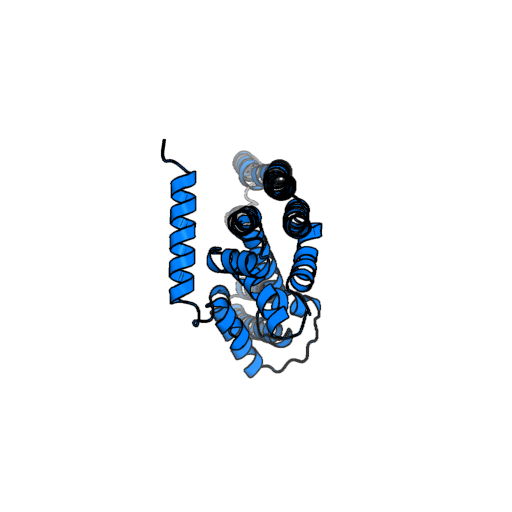 1
ATOM 771 O O . SER A 1 92 ? 13.906 -13.681 -27.005 1.00 93.81 92 SER A O 1
ATOM 773 N N . ILE A 1 93 ? 14.615 -14.817 -25.207 1.00 94.81 93 ILE A N 1
ATOM 774 C CA . ILE A 1 93 ? 15.990 -14.993 -25.696 1.00 94.81 93 ILE A CA 1
ATOM 775 C C . ILE A 1 93 ? 16.019 -15.914 -26.924 1.00 94.81 93 ILE A C 1
ATOM 777 O O . ILE A 1 93 ? 16.655 -15.582 -27.921 1.00 94.81 93 ILE A O 1
ATOM 781 N N . LEU A 1 94 ? 15.284 -17.029 -26.910 1.00 94.50 94 LEU A N 1
ATOM 782 C CA . LEU A 1 94 ? 15.188 -17.920 -28.075 1.00 94.50 94 LEU A CA 1
ATOM 783 C C . LEU A 1 94 ? 14.601 -17.203 -29.299 1.00 94.50 94 LEU A C 1
ATOM 785 O O . LEU A 1 94 ? 15.087 -17.379 -30.415 1.00 94.50 94 LEU A O 1
ATOM 789 N N . LEU A 1 95 ? 13.600 -16.346 -29.087 1.00 93.94 95 LEU A N 1
ATOM 790 C CA . LEU A 1 95 ? 12.999 -15.555 -30.159 1.00 93.94 95 LEU A CA 1
ATOM 791 C C . LEU A 1 95 ? 13.965 -14.487 -30.701 1.00 93.94 95 LEU A C 1
ATOM 793 O O . LEU A 1 95 ? 14.069 -14.300 -31.913 1.00 93.94 95 LEU A O 1
ATOM 797 N N . SER A 1 96 ? 14.712 -13.820 -29.816 1.00 92.69 96 SER A N 1
ATOM 798 C CA . SER A 1 96 ? 15.698 -12.801 -30.210 1.00 92.69 96 SER A CA 1
ATOM 799 C C . SER A 1 96 ? 16.897 -13.381 -30.966 1.00 92.69 96 SER A C 1
ATOM 801 O O . SER A 1 96 ? 17.385 -12.738 -31.894 1.00 92.69 96 SER A O 1
ATOM 803 N N . LEU A 1 97 ? 17.308 -14.620 -30.669 1.00 93.38 97 LEU A N 1
ATOM 804 C CA . LEU A 1 97 ? 18.296 -15.360 -31.467 1.00 93.38 97 LEU A CA 1
ATOM 805 C C . LEU A 1 97 ? 17.825 -15.581 -32.914 1.00 93.38 97 LEU A C 1
ATOM 807 O O . LEU A 1 97 ? 18.619 -15.442 -33.841 1.00 93.38 97 LEU A O 1
ATOM 811 N N . GLY A 1 98 ? 16.536 -15.868 -33.124 1.00 92.69 98 GLY A N 1
ATOM 812 C CA . GLY A 1 98 ? 15.956 -15.975 -34.467 1.00 92.69 98 GLY A CA 1
ATOM 813 C C . GLY A 1 98 ? 16.017 -14.654 -35.242 1.00 92.69 98 GLY A C 1
ATOM 814 O O . GLY A 1 98 ? 16.388 -14.639 -36.413 1.00 92.69 98 GLY A O 1
ATOM 815 N N . ILE A 1 99 ? 15.727 -13.533 -34.572 1.00 91.50 99 ILE A N 1
ATOM 816 C CA . ILE A 1 99 ? 15.808 -12.186 -35.165 1.00 91.50 99 ILE A CA 1
ATOM 817 C C . ILE A 1 99 ? 17.258 -11.820 -35.502 1.00 91.50 99 ILE A C 1
ATOM 819 O O . ILE A 1 99 ? 17.512 -11.227 -36.548 1.00 91.50 99 ILE A O 1
ATOM 823 N N . LEU A 1 100 ? 18.215 -12.210 -34.656 1.00 93.25 100 LEU A N 1
ATOM 824 C CA . LEU A 1 100 ? 19.641 -11.955 -34.869 1.00 93.25 100 LEU A CA 1
ATOM 825 C C . LEU A 1 100 ? 20.154 -12.571 -36.177 1.00 93.25 100 LEU A C 1
ATOM 827 O O . LEU A 1 100 ? 20.958 -11.938 -36.858 1.00 93.25 100 LEU A O 1
ATOM 831 N N . MET A 1 101 ? 19.649 -13.751 -36.554 1.00 91.12 101 MET A N 1
ATOM 832 C CA . MET A 1 101 ? 19.996 -14.413 -37.820 1.00 91.12 101 MET A CA 1
ATOM 833 C C . MET A 1 101 ? 19.487 -13.656 -39.055 1.00 91.12 101 MET A C 1
ATOM 835 O O . MET A 1 101 ? 20.083 -13.767 -40.122 1.00 91.12 101 MET A O 1
ATOM 839 N N . VAL A 1 102 ? 18.399 -12.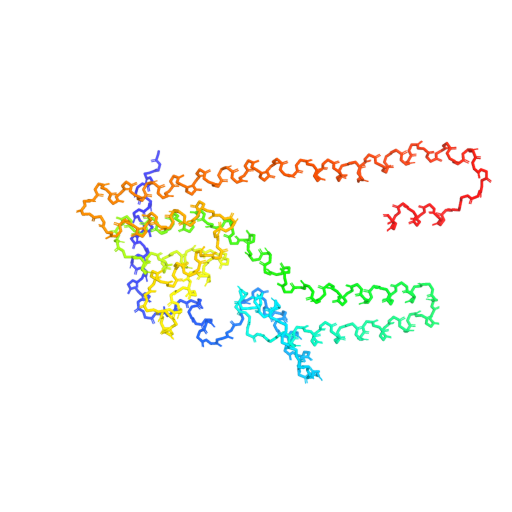891 -38.922 1.00 92.44 102 VAL A N 1
ATOM 840 C CA . VAL A 1 102 ? 17.828 -12.084 -40.012 1.00 92.44 102 VAL A CA 1
ATOM 841 C C . VAL A 1 102 ? 18.473 -10.700 -40.060 1.00 92.44 102 VAL A C 1
ATOM 843 O O . VAL A 1 102 ? 18.787 -10.201 -41.137 1.00 92.44 102 VAL A O 1
ATOM 846 N N . HIS A 1 103 ? 18.670 -10.064 -38.901 1.00 89.62 103 HIS A N 1
ATOM 847 C CA . HIS A 1 103 ? 19.200 -8.709 -38.814 1.00 89.62 103 HIS A CA 1
ATOM 848 C C . HIS A 1 103 ? 19.944 -8.473 -37.489 1.00 89.62 103 HIS A C 1
ATOM 850 O O . HIS A 1 103 ? 19.336 -8.346 -36.422 1.00 89.62 103 HIS A O 1
ATOM 856 N N . MET A 1 104 ? 21.275 -8.344 -37.565 1.00 87.31 104 MET A N 1
ATOM 857 C CA . MET A 1 104 ? 22.167 -8.290 -36.395 1.00 87.31 104 MET A CA 1
ATOM 858 C C . MET A 1 104 ? 21.769 -7.201 -35.381 1.00 87.31 104 MET A C 1
ATOM 860 O O . MET A 1 104 ? 21.665 -7.483 -34.188 1.00 87.31 104 MET A O 1
ATOM 864 N N . LEU A 1 105 ? 21.506 -5.973 -35.845 1.00 84.50 105 LEU A N 1
ATOM 865 C CA . LEU A 1 105 ? 21.200 -4.837 -34.965 1.00 84.50 105 LEU A CA 1
ATOM 866 C C . LEU A 1 105 ? 19.912 -5.051 -34.147 1.00 84.50 105 LEU A C 1
ATOM 868 O O . LEU A 1 105 ? 19.922 -4.869 -32.931 1.00 84.50 105 LEU A O 1
ATOM 872 N N . TYR A 1 106 ? 18.825 -5.511 -34.776 1.00 86.31 106 TYR A N 1
ATOM 873 C CA . TYR A 1 106 ? 17.558 -5.779 -34.082 1.00 86.31 106 TYR A CA 1
ATOM 874 C C . TYR A 1 106 ? 17.652 -6.985 -33.140 1.00 86.31 106 TYR A C 1
ATOM 876 O O . TYR A 1 106 ? 17.039 -6.975 -32.074 1.00 86.31 106 TYR A O 1
ATOM 884 N N . GLY A 1 107 ? 18.457 -7.994 -33.489 1.00 90.38 107 GLY A N 1
ATOM 885 C CA . GLY A 1 107 ? 18.723 -9.138 -32.615 1.00 90.38 107 GLY A CA 1
ATOM 886 C C . GLY A 1 107 ? 19.401 -8.738 -31.304 1.00 90.38 107 GLY A C 1
ATOM 887 O O . GLY A 1 107 ? 18.954 -9.144 -30.232 1.00 90.38 107 GLY A O 1
ATOM 888 N N . ILE A 1 108 ? 20.431 -7.886 -31.370 1.00 89.31 108 ILE A N 1
ATOM 889 C CA . ILE A 1 108 ? 21.133 -7.382 -30.177 1.00 89.31 108 ILE A CA 1
ATOM 890 C C . ILE A 1 108 ? 20.177 -6.578 -29.285 1.00 89.31 108 ILE A C 1
ATOM 892 O O . ILE A 1 108 ? 20.113 -6.817 -28.077 1.00 89.31 108 ILE A O 1
ATOM 896 N N . VAL A 1 109 ? 19.382 -5.675 -29.869 1.00 89.56 109 VAL A N 1
ATOM 897 C CA . VAL A 1 109 ? 18.376 -4.895 -29.126 1.00 89.56 109 VAL A CA 1
ATOM 898 C C . VAL A 1 109 ? 17.347 -5.813 -28.451 1.00 89.56 109 VAL A C 1
ATOM 900 O O . VAL A 1 109 ? 17.010 -5.609 -27.285 1.00 89.56 109 VAL A O 1
ATOM 903 N N . ALA A 1 110 ? 16.890 -6.867 -29.131 1.00 91.31 110 ALA A N 1
ATOM 904 C CA . ALA A 1 110 ? 15.926 -7.819 -28.580 1.00 91.31 110 ALA A CA 1
ATOM 905 C C . ALA A 1 110 ? 16.489 -8.658 -27.409 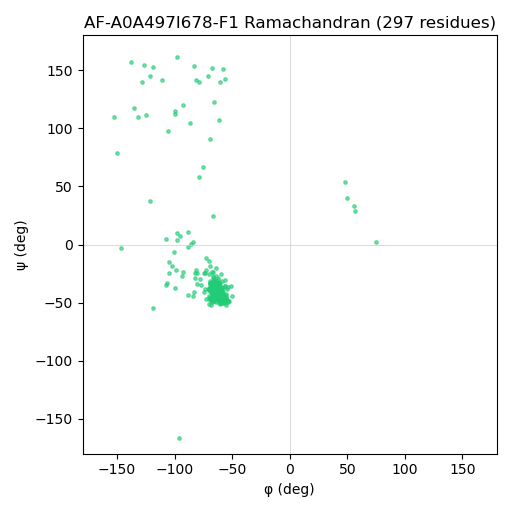1.00 91.31 110 ALA A C 1
ATOM 907 O O . ALA A 1 110 ? 15.755 -8.975 -26.465 1.00 91.31 110 ALA A O 1
ATOM 908 N N . ILE A 1 111 ? 17.789 -8.977 -27.412 1.00 91.44 111 ILE A N 1
ATOM 909 C CA . ILE A 1 111 ? 18.463 -9.638 -26.278 1.00 91.44 111 ILE A CA 1
ATOM 910 C C . ILE A 1 111 ? 18.528 -8.697 -25.066 1.00 91.44 111 ILE A C 1
ATOM 912 O O . ILE A 1 111 ? 18.215 -9.101 -23.940 1.00 91.44 111 ILE A O 1
ATOM 916 N N . ILE A 1 112 ? 18.876 -7.425 -25.286 1.00 92.19 112 ILE A N 1
ATOM 917 C CA . ILE A 1 112 ? 18.887 -6.408 -24.222 1.00 92.19 112 ILE A CA 1
ATOM 918 C C . ILE A 1 112 ? 17.479 -6.264 -23.630 1.00 92.19 112 ILE A C 1
ATOM 920 O O . ILE A 1 112 ? 17.307 -6.332 -22.411 1.00 92.19 112 ILE A O 1
ATOM 924 N N . LEU A 1 113 ? 16.456 -6.171 -24.484 1.00 92.38 113 LEU A N 1
ATOM 925 C CA . LEU A 1 113 ? 15.059 -6.070 -24.062 1.00 92.38 113 LEU A CA 1
ATOM 926 C C . LEU A 1 113 ? 14.598 -7.295 -23.256 1.00 92.38 113 LEU A C 1
ATOM 928 O O . LEU A 1 113 ? 13.859 -7.146 -22.286 1.00 92.38 113 LEU A O 1
ATOM 932 N N . SER A 1 114 ? 15.077 -8.495 -23.594 1.00 93.06 114 SER A N 1
ATOM 933 C CA . SER A 1 114 ? 14.797 -9.720 -22.829 1.00 93.06 114 SER A CA 1
ATOM 934 C C . SER A 1 114 ? 15.334 -9.644 -21.396 1.00 93.06 114 SER A C 1
ATOM 936 O O . SER A 1 114 ? 14.663 -10.055 -20.451 1.00 93.06 114 SER A O 1
ATOM 938 N N . THR A 1 115 ? 16.516 -9.054 -21.207 1.00 90.94 115 THR A N 1
ATOM 939 C CA . THR A 1 115 ? 17.096 -8.854 -19.868 1.00 90.94 115 THR A CA 1
ATOM 940 C C . THR A 1 115 ? 16.296 -7.827 -19.063 1.00 90.94 115 THR A C 1
ATOM 942 O O . THR A 1 115 ? 16.029 -8.022 -17.875 1.00 90.94 115 THR A O 1
ATOM 945 N N . VAL A 1 116 ? 15.846 -6.752 -19.716 1.00 94.19 116 VAL A N 1
ATOM 946 C CA . VAL A 1 116 ? 14.947 -5.762 -19.104 1.00 94.19 116 VAL A CA 1
ATOM 947 C C . VAL A 1 116 ? 13.616 -6.409 -18.706 1.00 94.19 116 VAL A C 1
ATOM 949 O O . VAL A 1 116 ? 13.108 -6.154 -17.612 1.00 94.19 116 VAL A O 1
ATOM 952 N N . LEU A 1 117 ? 13.077 -7.298 -19.546 1.00 93.75 117 LEU A N 1
ATOM 953 C CA . LEU A 1 117 ? 11.848 -8.040 -19.276 1.00 93.75 117 LEU A CA 1
ATOM 954 C C . LEU A 1 117 ? 11.981 -8.944 -1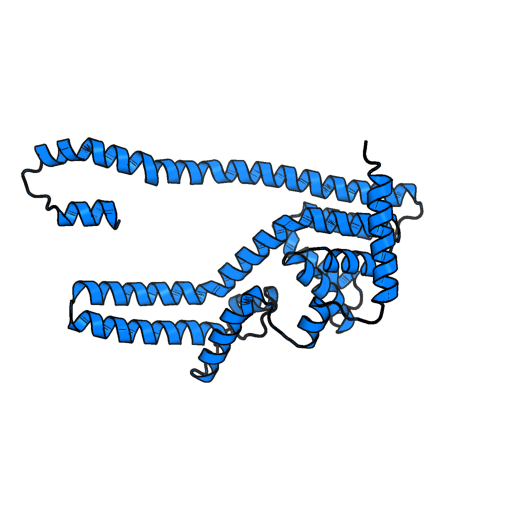8.044 1.00 93.75 117 LEU A C 1
ATOM 956 O O . LEU A 1 117 ? 11.078 -8.952 -17.205 1.00 93.75 117 LEU A O 1
ATOM 960 N N . TYR A 1 118 ? 13.112 -9.637 -17.879 1.00 93.62 118 TYR A N 1
ATOM 961 C CA . TYR A 1 118 ? 13.395 -10.409 -16.666 1.00 93.62 118 TYR A CA 1
ATOM 962 C C . TYR A 1 118 ? 13.293 -9.538 -15.411 1.00 93.62 118 TYR A C 1
ATOM 964 O O . TYR A 1 118 ? 12.554 -9.863 -14.480 1.00 93.62 118 TYR A O 1
ATOM 972 N N . TYR A 1 119 ? 13.997 -8.401 -15.397 1.00 93.25 119 TYR A N 1
ATOM 973 C CA . TYR A 1 119 ? 13.976 -7.479 -14.262 1.00 93.25 119 TYR A CA 1
ATOM 974 C C . TYR A 1 119 ? 12.565 -6.933 -14.003 1.00 93.25 119 TYR A C 1
ATOM 976 O O . TYR A 1 119 ? 12.126 -6.830 -12.851 1.00 93.25 119 TYR A O 1
ATOM 984 N N . TYR A 1 120 ? 11.822 -6.628 -15.070 1.00 93.69 120 TYR A N 1
ATOM 985 C CA . TYR A 1 120 ? 10.437 -6.187 -14.982 1.00 93.69 120 TYR A CA 1
ATOM 986 C C . TYR A 1 120 ? 9.542 -7.240 -14.314 1.00 93.69 120 TYR A C 1
ATOM 988 O O . TYR A 1 120 ? 8.800 -6.891 -13.395 1.00 93.69 120 TYR A O 1
ATOM 996 N N . LEU A 1 121 ? 9.631 -8.509 -14.717 1.00 93.25 121 LEU A N 1
ATOM 997 C CA . LEU A 1 121 ? 8.830 -9.600 -14.150 1.00 93.25 121 LEU A CA 1
ATOM 998 C C . LEU A 1 121 ? 9.262 -9.968 -12.727 1.00 93.25 121 LEU A C 1
ATOM 1000 O O . LEU A 1 121 ? 8.415 -10.201 -11.870 1.00 93.25 121 LEU A O 1
ATOM 1004 N N . TYR A 1 122 ? 10.564 -9.952 -12.444 1.00 90.06 122 TYR A N 1
ATOM 1005 C CA . TYR A 1 122 ? 11.101 -10.212 -11.109 1.00 90.06 122 TYR A CA 1
ATOM 1006 C C . TYR A 1 122 ? 10.580 -9.209 -10.068 1.00 90.06 122 TYR A C 1
ATOM 1008 O O . TYR A 1 122 ? 10.176 -9.581 -8.968 1.00 90.06 122 TYR A O 1
ATOM 1016 N N . THR A 1 123 ? 10.534 -7.926 -10.433 1.00 91.50 123 THR A N 1
ATOM 1017 C CA . THR A 1 123 ? 10.038 -6.836 -9.570 1.00 91.50 123 THR A CA 1
ATOM 1018 C C . THR A 1 123 ? 8.513 -6.674 -9.603 1.00 91.50 123 THR A C 1
ATOM 1020 O O . THR A 1 123 ? 7.959 -5.786 -8.952 1.00 91.50 123 THR A O 1
ATOM 1023 N N . TYR A 1 124 ? 7.796 -7.524 -10.340 1.00 92.56 124 TYR A N 1
ATOM 1024 C CA . TYR A 1 124 ? 6.354 -7.401 -10.533 1.00 92.56 124 TYR A CA 1
ATOM 1025 C C . TYR A 1 124 ? 5.518 -7.530 -9.241 1.00 92.56 124 TYR A C 1
ATOM 1027 O O . TYR A 1 124 ? 4.649 -6.675 -9.040 1.00 92.56 124 TYR A O 1
ATOM 1035 N N . PRO A 1 125 ? 5.781 -8.479 -8.312 1.00 92.69 125 PRO A N 1
ATOM 1036 C CA . PRO A 1 125 ? 5.033 -8.566 -7.051 1.00 92.69 125 PRO A CA 1
ATOM 1037 C C . PRO A 1 125 ? 5.147 -7.301 -6.203 1.00 92.69 125 PRO A C 1
ATOM 1039 O O . PRO A 1 125 ? 4.172 -6.862 -5.600 1.00 92.69 125 PRO A O 1
ATOM 1042 N N . GLU A 1 126 ? 6.325 -6.673 -6.193 1.00 93.38 126 GLU A N 1
ATOM 1043 C CA . GLU A 1 126 ? 6.541 -5.414 -5.483 1.00 93.38 126 GLU A CA 1
ATOM 1044 C C . GLU A 1 126 ? 5.678 -4.294 -6.079 1.00 93.38 126 GLU A C 1
ATOM 1046 O O . GLU A 1 126 ? 5.084 -3.505 -5.341 1.00 93.38 126 GLU A O 1
ATOM 1051 N N . ARG A 1 127 ? 5.561 -4.224 -7.412 1.00 93.75 127 ARG A N 1
ATOM 1052 C CA . ARG A 1 127 ? 4.697 -3.238 -8.079 1.00 93.75 127 ARG A CA 1
ATOM 1053 C C . ARG A 1 127 ? 3.220 -3.483 -7.787 1.00 93.75 127 ARG A C 1
ATOM 1055 O O . ARG A 1 127 ? 2.507 -2.521 -7.503 1.00 93.75 127 ARG A O 1
ATOM 1062 N N . LEU A 1 128 ? 2.772 -4.740 -7.813 1.00 93.00 128 LEU A N 1
ATOM 1063 C CA . LEU A 1 128 ? 1.406 -5.101 -7.423 1.00 93.00 128 LEU A CA 1
ATOM 1064 C C . LEU A 1 128 ? 1.121 -4.690 -5.979 1.00 93.00 128 LEU A C 1
ATOM 1066 O O . LEU A 1 128 ? 0.119 -4.030 -5.717 1.00 93.00 128 LEU A O 1
ATOM 1070 N N . TYR A 1 129 ? 2.038 -4.993 -5.059 1.00 92.62 129 TYR A N 1
ATOM 1071 C CA . TYR A 1 129 ? 1.927 -4.578 -3.665 1.00 92.62 129 TYR A CA 1
ATOM 1072 C C . TYR A 1 129 ? 1.848 -3.052 -3.531 1.00 92.62 129 TYR A C 1
ATOM 1074 O O . TYR A 1 129 ? 0.949 -2.535 -2.867 1.00 92.62 129 TYR A O 1
ATOM 1082 N N . LYS A 1 130 ? 2.730 -2.302 -4.205 1.00 92.81 130 LYS A N 1
ATOM 1083 C CA . LYS A 1 130 ? 2.687 -0.829 -4.211 1.00 92.81 130 LYS A CA 1
ATOM 1084 C C . LYS A 1 130 ? 1.350 -0.306 -4.737 1.00 92.81 130 LYS A C 1
ATOM 1086 O O . LYS A 1 130 ? 0.790 0.604 -4.131 1.00 92.81 130 LYS A O 1
ATOM 1091 N N . ARG A 1 131 ? 0.818 -0.896 -5.811 1.00 92.75 131 ARG A N 1
ATOM 1092 C CA . ARG A 1 131 ? -0.486 -0.531 -6.380 1.00 92.75 131 ARG A CA 1
ATOM 1093 C C . ARG A 1 131 ? -1.630 -0.811 -5.404 1.00 92.75 131 ARG A C 1
ATOM 1095 O O . ARG A 1 131 ? -2.411 0.105 -5.153 1.00 92.75 131 ARG A O 1
ATOM 1102 N N . LYS A 1 132 ? -1.685 -2.012 -4.811 1.00 92.62 132 LYS A N 1
ATOM 1103 C CA . LYS A 1 132 ? -2.658 -2.360 -3.761 1.00 92.62 132 LYS A CA 1
ATOM 1104 C C . LYS A 1 132 ? -2.603 -1.331 -2.634 1.00 92.62 132 LYS A C 1
ATOM 1106 O O . LYS A 1 132 ? -3.628 -0.782 -2.262 1.00 92.62 132 LYS A O 1
ATOM 1111 N N . ARG A 1 133 ? -1.406 -1.004 -2.136 1.00 91.19 133 ARG A N 1
ATOM 1112 C CA . ARG A 1 133 ? -1.228 -0.026 -1.050 1.00 91.19 133 ARG A CA 1
ATOM 1113 C C . ARG A 1 133 ? -1.743 1.365 -1.406 1.00 91.19 133 ARG A C 1
ATOM 1115 O O . ARG A 1 133 ? -2.385 1.981 -0.567 1.00 91.19 133 ARG A O 1
ATOM 1122 N N . VAL A 1 134 ? -1.481 1.855 -2.619 1.00 90.25 134 VAL A N 1
ATOM 1123 C CA . VAL A 1 134 ? -2.015 3.150 -3.079 1.00 90.25 134 VAL A CA 1
ATOM 1124 C C . VAL A 1 134 ? -3.539 3.120 -3.118 1.00 90.25 134 VAL A C 1
ATOM 1126 O O . VAL A 1 134 ? -4.172 4.038 -2.612 1.00 90.25 134 VAL A O 1
ATOM 1129 N N . GLN A 1 135 ? -4.130 2.051 -3.654 1.00 91.19 135 GLN A N 1
ATOM 1130 C CA . GLN A 1 135 ? -5.582 1.885 -3.673 1.00 91.19 135 GLN A CA 1
ATOM 1131 C C . GLN A 1 135 ? -6.161 1.814 -2.251 1.00 91.19 135 GLN A C 1
ATOM 1133 O O . GLN A 1 135 ? -7.097 2.549 -1.954 1.00 91.19 135 GLN A O 1
ATOM 1138 N N . SER A 1 136 ? -5.569 1.033 -1.340 1.00 92.06 136 SER A N 1
ATOM 1139 C CA . SER A 1 136 ? -5.996 0.975 0.065 1.00 92.06 136 SER A CA 1
ATOM 1140 C C . SER A 1 136 ? -5.944 2.352 0.737 1.00 92.06 136 SER A C 1
ATOM 1142 O O . SER A 1 136 ? -6.846 2.693 1.497 1.00 92.06 136 SER A O 1
ATOM 1144 N N . SER A 1 137 ? -4.932 3.179 0.433 1.00 90.94 137 SER A N 1
ATOM 1145 C CA . SER A 1 137 ? -4.824 4.535 0.989 1.00 90.94 137 SER A CA 1
ATOM 1146 C C . SER A 1 137 ? -6.016 5.423 0.621 1.00 90.94 137 SER A C 1
ATOM 1148 O O . SER A 1 137 ? -6.411 6.268 1.422 1.00 90.94 137 SER A O 1
ATOM 1150 N N . THR A 1 138 ? -6.606 5.233 -0.565 1.00 90.50 138 THR A N 1
ATOM 1151 C CA . THR A 1 138 ? -7.773 6.021 -1.004 1.00 90.50 138 THR A CA 1
ATOM 1152 C C . THR A 1 138 ? -9.043 5.703 -0.217 1.00 90.50 138 THR A C 1
ATOM 1154 O O . THR A 1 138 ? -9.965 6.514 -0.186 1.00 90.50 138 THR A O 1
ATOM 1157 N N . GLU A 1 139 ? -9.081 4.559 0.468 1.00 93.31 139 GLU A N 1
ATOM 1158 C CA . GLU A 1 139 ? -10.249 4.092 1.214 1.00 93.31 139 GLU A CA 1
ATOM 1159 C C . GLU A 1 139 ? -10.164 4.348 2.723 1.00 93.31 139 GLU A C 1
ATOM 1161 O O . GLU A 1 139 ? -11.154 4.141 3.418 1.00 93.31 139 GLU A O 1
ATOM 1166 N N . LEU A 1 140 ? -9.029 4.825 3.251 1.00 94.94 140 LEU A N 1
ATOM 1167 C CA . LEU A 1 140 ? -8.819 4.963 4.702 1.00 94.94 140 LEU A CA 1
ATOM 1168 C C . LEU A 1 140 ? -9.859 5.865 5.378 1.00 94.94 140 LEU A C 1
ATOM 1170 O O . LEU A 1 140 ? -10.364 5.522 6.445 1.00 94.94 140 LEU A O 1
ATOM 1174 N N . ILE A 1 141 ? -10.212 6.996 4.753 1.00 95.25 141 ILE A N 1
ATOM 1175 C CA . ILE A 1 141 ? -11.260 7.888 5.275 1.00 95.25 141 ILE A CA 1
ATOM 1176 C C . ILE A 1 141 ? -12.598 7.151 5.331 1.00 95.25 141 ILE A C 1
ATOM 1178 O O . ILE A 1 141 ? -13.287 7.189 6.349 1.00 95.25 141 ILE A O 1
ATOM 1182 N N . LEU A 1 142 ? -12.964 6.474 4.239 1.00 94.88 142 LEU A N 1
ATOM 1183 C CA . LEU A 1 142 ? -14.240 5.777 4.125 1.00 94.88 142 LEU A CA 1
ATOM 1184 C C . LEU A 1 142 ? -14.331 4.614 5.120 1.00 94.88 142 LEU A C 1
ATOM 1186 O O . LEU A 1 142 ? -15.374 4.400 5.728 1.00 94.88 142 LEU A O 1
ATOM 1190 N N . ALA A 1 143 ? -13.222 3.915 5.340 1.00 96.62 143 ALA A N 1
ATOM 1191 C CA . ALA A 1 143 ? -13.107 2.851 6.323 1.00 96.62 143 ALA A CA 1
ATOM 1192 C C . ALA A 1 143 ? -13.370 3.354 7.741 1.00 96.62 143 ALA A C 1
ATOM 1194 O O . ALA A 1 143 ? -14.229 2.815 8.434 1.00 96.62 143 ALA A O 1
ATOM 1195 N N . VAL A 1 144 ? -12.686 4.430 8.146 1.00 97.56 144 VAL A N 1
ATOM 1196 C CA . VAL A 1 144 ? -12.903 5.075 9.450 1.00 97.56 144 VAL A CA 1
ATOM 1197 C C . VAL A 1 144 ? -14.345 5.561 9.574 1.00 97.56 144 VAL A C 1
ATOM 1199 O O . VAL A 1 144 ? -14.976 5.351 10.607 1.00 97.56 144 VAL A O 1
ATOM 1202 N N . LEU A 1 145 ? -14.906 6.147 8.515 1.00 95.88 145 LEU A N 1
ATOM 1203 C CA . LEU A 1 145 ? -16.295 6.592 8.503 1.00 95.88 145 LEU A CA 1
ATOM 1204 C C . LEU A 1 145 ? -17.271 5.425 8.714 1.00 95.88 145 LEU A C 1
ATOM 1206 O O . LEU A 1 145 ? -18.175 5.543 9.538 1.00 95.88 145 LEU A O 1
ATOM 1210 N N . TYR A 1 146 ? -17.088 4.295 8.027 1.00 95.38 146 TYR A N 1
ATOM 1211 C CA . TYR A 1 146 ? -17.933 3.113 8.212 1.00 95.38 146 TYR A CA 1
ATOM 1212 C C . TYR A 1 146 ? -17.810 2.519 9.614 1.00 95.38 146 TYR A C 1
ATOM 1214 O O . TYR A 1 146 ? -18.838 2.215 10.224 1.00 95.38 146 TYR A O 1
ATOM 1222 N N . LEU A 1 147 ? -16.591 2.431 10.157 1.00 97.12 147 LEU A N 1
ATOM 1223 C CA . LEU A 1 147 ? -16.379 2.015 11.543 1.00 97.12 147 LEU A CA 1
ATOM 1224 C C . LEU A 1 147 ? -17.154 2.922 12.508 1.00 97.12 147 LEU A C 1
ATOM 1226 O O . LEU A 1 147 ? -17.907 2.431 13.344 1.00 97.12 147 LEU A O 1
ATOM 1230 N N . ILE A 1 148 ? -17.038 4.245 12.356 1.00 97.12 148 ILE A N 1
ATOM 1231 C CA . ILE A 1 148 ? -17.724 5.224 13.209 1.00 97.12 148 ILE A CA 1
ATOM 1232 C C . ILE A 1 148 ? -19.244 5.127 13.067 1.00 97.12 148 ILE A C 1
ATOM 1234 O O . ILE A 1 148 ? -19.942 5.125 14.079 1.00 97.12 148 ILE A O 1
ATOM 1238 N N . ILE A 1 149 ? -19.773 5.042 11.841 1.00 93.44 149 ILE A N 1
ATOM 1239 C CA . ILE A 1 149 ? -21.219 4.932 11.587 1.00 93.44 149 ILE A CA 1
ATOM 1240 C C . ILE A 1 149 ? -21.799 3.735 12.341 1.00 93.44 149 ILE A C 1
ATOM 1242 O O . ILE A 1 149 ? -22.819 3.876 13.016 1.00 93.44 149 ILE A O 1
ATOM 1246 N N . PHE A 1 150 ? -21.136 2.579 12.267 1.00 93.44 150 PHE A N 1
ATOM 1247 C CA . PHE A 1 150 ? -21.585 1.397 12.990 1.00 93.44 150 PHE A CA 1
ATOM 1248 C C . PHE A 1 150 ? -21.454 1.583 14.507 1.00 93.44 150 PHE A C 1
ATOM 1250 O O . PHE A 1 150 ? -22.420 1.385 15.248 1.00 93.44 150 PHE A O 1
ATOM 1257 N N . MET A 1 151 ? -20.281 2.033 14.961 1.00 94.88 151 MET A N 1
ATOM 1258 C CA . MET A 1 151 ? -19.950 2.184 16.380 1.00 94.88 151 MET A CA 1
ATOM 1259 C C . MET A 1 151 ? -20.847 3.184 17.105 1.00 94.88 151 MET A C 1
ATOM 1261 O O . MET A 1 151 ? -21.152 2.978 18.279 1.00 94.88 151 MET A O 1
ATOM 1265 N N . ARG A 1 152 ? -21.325 4.241 16.433 1.00 93.62 152 ARG A N 1
ATOM 1266 C CA . ARG A 1 152 ? -22.288 5.186 17.024 1.00 93.62 152 ARG A CA 1
ATOM 1267 C C . ARG A 1 152 ? -23.566 4.485 17.472 1.00 93.62 152 ARG A C 1
ATOM 1269 O O . ARG A 1 152 ? -24.058 4.772 18.560 1.00 93.62 152 ARG A O 1
ATOM 1276 N N . ASN A 1 153 ? -24.060 3.549 16.668 1.00 89.69 153 ASN A N 1
ATOM 1277 C CA . ASN A 1 153 ? -25.304 2.842 16.949 1.00 89.69 153 ASN A CA 1
ATOM 1278 C C . ASN A 1 153 ? -25.089 1.656 17.895 1.00 89.69 153 ASN A C 1
ATOM 1280 O O . ASN A 1 153 ? -25.851 1.497 18.841 1.00 89.69 153 ASN A O 1
ATOM 1284 N N . ASN A 1 154 ? -24.046 0.853 17.663 1.00 90.19 154 ASN A N 1
ATOM 1285 C CA . ASN A 1 154 ? -23.728 -0.325 18.469 1.00 90.19 154 ASN A CA 1
ATOM 1286 C C . ASN A 1 154 ? -22.219 -0.366 18.774 1.00 90.19 154 ASN A C 1
ATOM 1288 O O . ASN A 1 154 ? -21.432 -0.512 17.838 1.00 90.19 154 ASN A O 1
ATOM 1292 N N . PRO A 1 155 ? -21.789 -0.284 20.051 1.00 91.06 155 PRO A N 1
ATOM 1293 C CA . PRO A 1 155 ? -20.376 -0.318 20.440 1.00 91.06 155 PRO A CA 1
ATOM 1294 C C . PRO A 1 155 ? -19.801 -1.743 20.359 1.00 91.06 155 PRO A C 1
ATOM 1296 O O . PRO A 1 155 ? -19.470 -2.357 21.369 1.00 91.06 155 PRO A O 1
ATOM 1299 N N . ASN A 1 156 ? -19.706 -2.294 19.149 1.00 92.94 156 ASN A N 1
ATOM 1300 C CA . ASN A 1 156 ? -19.112 -3.600 18.890 1.00 92.94 156 ASN A CA 1
ATOM 1301 C C . ASN A 1 156 ? -18.115 -3.496 17.728 1.00 92.94 156 ASN A C 1
ATOM 1303 O O . ASN A 1 156 ? -18.510 -3.316 16.575 1.00 92.94 156 ASN A O 1
ATOM 1307 N N . LEU A 1 157 ? -16.823 -3.627 18.047 1.00 94.25 157 LEU A N 1
ATOM 1308 C CA . LEU A 1 157 ? -15.731 -3.458 17.088 1.00 94.25 157 LEU A CA 1
ATOM 1309 C C . LEU A 1 157 ? -15.728 -4.527 15.995 1.00 94.25 157 LEU A C 1
ATOM 1311 O O . LEU A 1 157 ? -15.502 -4.208 14.833 1.00 94.25 157 LEU A O 1
ATOM 1315 N N . GLU A 1 158 ? -16.008 -5.782 16.347 1.00 92.62 158 GLU A N 1
ATOM 1316 C CA . GLU A 1 158 ? -16.047 -6.883 15.383 1.00 92.62 158 GLU A CA 1
ATOM 1317 C C . GLU A 1 158 ? -17.100 -6.629 14.303 1.00 92.62 158 GLU A C 1
ATOM 1319 O O . GLU A 1 158 ? -16.810 -6.706 13.108 1.00 92.62 158 GLU A O 1
ATOM 1324 N N . 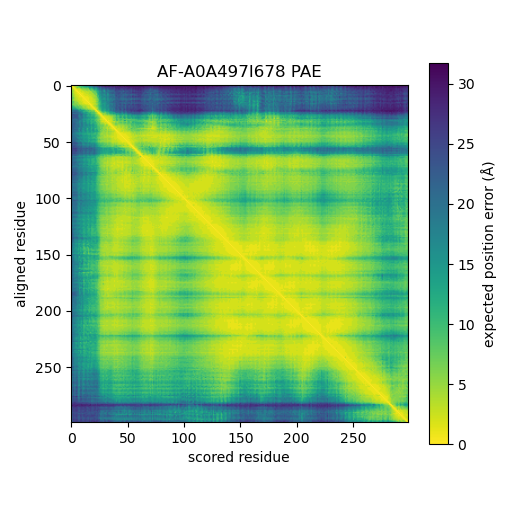HIS A 1 159 ? -18.311 -6.256 14.717 1.00 91.56 159 HIS A N 1
ATOM 1325 C CA . HIS A 1 159 ? -19.388 -5.961 13.779 1.00 91.56 159 HIS A CA 1
ATOM 1326 C C . HIS A 1 159 ? -19.125 -4.672 12.993 1.00 91.56 159 HIS A C 1
ATOM 1328 O O . HIS A 1 159 ? -19.499 -4.596 11.824 1.00 91.56 159 HIS A O 1
ATOM 1334 N N . ALA A 1 160 ? -18.440 -3.687 13.584 1.00 94.44 160 ALA A N 1
ATOM 1335 C CA . ALA A 1 160 ? -18.014 -2.486 12.871 1.00 94.44 160 ALA A CA 1
ATOM 1336 C C . ALA A 1 160 ? -17.011 -2.813 11.754 1.00 94.44 160 ALA A C 1
ATOM 1338 O O . ALA A 1 160 ? -17.169 -2.346 10.626 1.00 94.44 160 ALA A O 1
ATOM 1339 N N . ILE A 1 161 ? -16.004 -3.645 12.041 1.00 95.12 161 ILE A N 1
ATOM 1340 C CA . ILE A 1 161 ? -15.008 -4.091 11.056 1.00 95.12 161 ILE A CA 1
ATOM 1341 C C . ILE A 1 161 ? -15.676 -4.934 9.974 1.00 95.12 161 ILE A C 1
ATOM 1343 O O . ILE A 1 161 ? -15.393 -4.738 8.793 1.00 95.12 161 ILE A O 1
ATOM 1347 N N . ARG A 1 162 ? -16.609 -5.816 10.349 1.00 91.94 162 ARG A N 1
ATOM 1348 C CA . ARG A 1 162 ? -17.408 -6.599 9.398 1.00 91.94 162 ARG A CA 1
ATOM 1349 C C . ARG A 1 162 ? -18.210 -5.686 8.472 1.00 91.94 162 ARG A C 1
ATOM 1351 O O . ARG A 1 162 ? -18.065 -5.796 7.256 1.00 91.94 162 ARG A O 1
ATOM 1358 N N . PHE A 1 163 ? -18.933 -4.714 9.030 1.00 89.44 163 PHE A N 1
ATOM 1359 C CA . PHE A 1 163 ? -19.667 -3.700 8.270 1.00 89.44 163 PHE A CA 1
ATOM 1360 C C . PHE A 1 163 ? -18.756 -2.948 7.296 1.00 89.44 163 PHE A C 1
ATOM 1362 O O . PHE A 1 163 ? -19.079 -2.824 6.115 1.00 89.44 163 PHE A O 1
ATOM 1369 N N . ALA A 1 164 ? -17.592 -2.486 7.754 1.00 92.81 164 ALA A N 1
ATOM 1370 C CA . ALA A 1 164 ? -16.634 -1.813 6.888 1.00 92.81 164 ALA A CA 1
ATOM 1371 C C . ALA A 1 164 ? -16.115 -2.750 5.783 1.00 92.81 164 ALA A C 1
ATOM 1373 O O . ALA A 1 164 ? -16.083 -2.356 4.620 1.00 92.8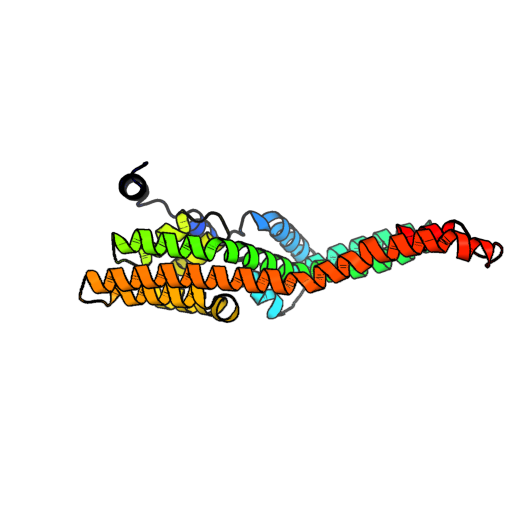1 164 ALA A O 1
ATOM 1374 N N . SER A 1 165 ? -15.784 -4.004 6.104 1.00 92.06 165 SER A N 1
ATOM 1375 C CA . SER A 1 165 ? -15.306 -4.985 5.124 1.00 92.06 165 SER A CA 1
ATOM 1376 C C . SER A 1 165 ? -16.325 -5.264 4.014 1.00 92.06 165 SER A C 1
ATOM 1378 O O . SER A 1 165 ? -15.945 -5.415 2.859 1.00 92.06 165 SER A O 1
ATOM 1380 N N . GLU A 1 166 ? -17.618 -5.276 4.333 1.00 87.88 166 GLU A N 1
ATOM 1381 C CA . GLU A 1 166 ? -18.687 -5.575 3.374 1.00 87.88 166 GLU A CA 1
ATOM 1382 C C . GLU A 1 166 ? -19.070 -4.375 2.496 1.00 87.88 166 GLU A C 1
ATOM 1384 O O . GLU A 1 166 ? -19.585 -4.561 1.393 1.00 87.88 166 GLU A O 1
ATOM 1389 N N . ASN A 1 167 ? -18.828 -3.150 2.973 1.00 88.50 167 ASN A N 1
ATOM 1390 C CA . ASN A 1 167 ? -19.234 -1.921 2.283 1.00 88.50 167 ASN A CA 1
ATOM 1391 C C . ASN A 1 167 ? -18.083 -1.216 1.549 1.00 88.50 167 ASN A C 1
ATOM 1393 O O . ASN A 1 167 ? -18.331 -0.406 0.651 1.00 88.50 167 ASN A O 1
ATOM 1397 N N . LEU A 1 168 ? -16.830 -1.527 1.886 1.00 90.44 168 LEU A N 1
ATOM 1398 C CA . LEU A 1 168 ? -15.662 -1.100 1.116 1.00 90.44 168 LEU A CA 1
ATOM 1399 C C . LEU A 1 168 ? -15.588 -1.859 -0.217 1.00 90.44 168 LEU A C 1
ATOM 1401 O O . LEU A 1 168 ? -15.945 -3.033 -0.300 1.00 90.44 168 LEU A O 1
ATOM 1405 N N . ARG A 1 169 ? -15.127 -1.188 -1.278 1.00 87.06 169 ARG A N 1
ATOM 1406 C CA . ARG A 1 169 ? -15.079 -1.765 -2.637 1.00 87.06 169 ARG A CA 1
ATOM 1407 C C . ARG A 1 169 ? -13.676 -2.162 -3.074 1.00 87.06 169 ARG A C 1
ATOM 1409 O O . ARG A 1 169 ? -13.527 -2.985 -3.972 1.00 87.06 169 ARG A O 1
ATOM 1416 N N . GLY A 1 170 ? -12.665 -1.537 -2.500 1.00 88.94 170 GLY A N 1
ATOM 1417 C CA . GLY A 1 170 ? -11.272 -1.729 -2.830 1.00 88.94 170 GLY A CA 1
ATOM 1418 C C . GLY A 1 170 ? -10.575 -2.718 -1.897 1.00 88.94 170 GLY A C 1
ATOM 1419 O O . GLY A 1 170 ? -11.211 -3.480 -1.162 1.00 88.94 170 GLY A O 1
ATOM 1420 N N . PRO A 1 171 ? -9.236 -2.755 -1.948 1.00 90.25 171 PRO A N 1
ATOM 1421 C CA . PRO A 1 171 ? -8.441 -3.784 -1.283 1.00 90.25 171 PRO A CA 1
ATOM 1422 C C . PRO A 1 171 ? -8.552 -3.769 0.243 1.00 90.25 171 PRO A C 1
ATOM 1424 O O . PRO A 1 171 ? -8.265 -4.785 0.874 1.00 90.25 171 PRO A O 1
ATOM 1427 N N . LEU A 1 172 ? -8.983 -2.655 0.841 1.00 92.00 172 LEU A N 1
ATOM 1428 C CA . LEU A 1 172 ? -9.114 -2.536 2.289 1.00 92.00 172 LEU A CA 1
ATOM 1429 C C . LEU A 1 172 ? -10.275 -3.385 2.841 1.00 92.00 172 LEU A C 1
ATOM 1431 O O . LEU A 1 172 ? -10.210 -3.849 3.978 1.00 92.00 172 LEU A O 1
ATOM 1435 N N . SER A 1 173 ? -11.287 -3.670 2.011 1.00 91.12 173 SER A N 1
ATOM 1436 C CA . SER A 1 173 ? -12.339 -4.655 2.307 1.00 91.12 173 SER A CA 1
ATOM 1437 C C . SER A 1 173 ? -11.742 -6.015 2.681 1.00 91.12 173 SER A C 1
ATOM 1439 O O . SER A 1 173 ? -12.073 -6.594 3.719 1.00 91.12 173 SER A O 1
ATOM 1441 N N . LEU A 1 174 ? -10.808 -6.497 1.855 1.00 90.19 174 LEU A N 1
ATOM 1442 C CA . LEU A 1 174 ? -10.140 -7.780 2.057 1.00 90.19 174 LEU A CA 1
ATOM 1443 C C . LEU A 1 174 ? -9.218 -7.751 3.269 1.00 90.19 174 LEU A C 1
ATOM 1445 O O . LEU A 1 174 ? -9.136 -8.743 3.987 1.00 90.19 174 LEU A O 1
ATOM 1449 N N . ASP A 1 175 ? -8.557 -6.622 3.509 1.00 93.19 175 ASP A N 1
ATOM 1450 C CA . ASP A 1 175 ? -7.696 -6.449 4.672 1.00 93.19 175 ASP A CA 1
ATOM 1451 C C . ASP A 1 175 ? -8.499 -6.543 5.987 1.00 93.19 175 ASP A C 1
ATOM 1453 O O . ASP A 1 175 ? -8.098 -7.249 6.909 1.00 93.19 175 ASP A O 1
ATOM 1457 N N . PHE A 1 176 ? -9.678 -5.919 6.067 1.00 93.88 176 PHE A N 1
ATOM 1458 C CA . PHE A 1 176 ? -10.564 -6.039 7.233 1.00 93.88 176 PHE A CA 1
ATOM 1459 C C . PHE A 1 176 ? -11.199 -7.423 7.368 1.00 93.88 176 PHE A C 1
ATOM 1461 O O . PHE A 1 176 ? -11.279 -7.958 8.473 1.00 93.88 176 PHE A O 1
ATOM 1468 N N . ALA A 1 177 ? -11.582 -8.057 6.259 1.00 92.00 177 ALA A N 1
ATOM 1469 C CA . ALA A 1 177 ? -12.012 -9.451 6.293 1.00 92.00 177 ALA A CA 1
ATOM 1470 C C . ALA A 1 177 ? -10.886 -10.380 6.780 1.00 92.00 177 ALA A C 1
ATOM 1472 O O . ALA A 1 177 ? -11.149 -11.349 7.492 1.00 92.00 177 ALA A O 1
ATOM 1473 N N . LYS A 1 178 ? -9.627 -10.066 6.448 1.00 92.31 178 LYS A N 1
ATOM 1474 C CA . LYS A 1 178 ? -8.456 -10.800 6.929 1.00 92.31 178 LYS A CA 1
ATOM 1475 C C . LYS A 1 178 ? -8.247 -10.639 8.434 1.00 92.31 178 LYS A C 1
ATOM 1477 O O . LYS A 1 178 ? -7.915 -11.626 9.081 1.00 92.31 178 LYS A O 1
ATOM 1482 N N . VAL A 1 179 ? -8.472 -9.444 8.986 1.00 94.50 179 VAL A N 1
ATOM 1483 C CA . VAL A 1 179 ? -8.436 -9.202 10.442 1.00 94.50 179 VAL A CA 1
ATOM 1484 C C . VAL A 1 179 ? -9.424 -10.122 11.167 1.00 94.50 179 VAL A C 1
ATOM 1486 O O . VAL A 1 179 ? -9.056 -10.786 12.129 1.00 94.50 179 VAL A O 1
ATOM 1489 N N . LEU A 1 180 ? -10.658 -10.238 10.670 1.00 92.56 180 LEU A N 1
ATOM 1490 C CA . LEU A 1 180 ? -11.652 -11.150 11.250 1.00 92.56 180 LEU A CA 1
ATOM 1491 C C . LEU A 1 180 ? -11.244 -12.623 11.086 1.00 92.56 180 LEU A C 1
ATOM 1493 O O . LEU A 1 180 ? -11.286 -13.400 12.037 1.00 92.56 180 LEU A O 1
ATOM 1497 N N . TRP A 1 181 ? -10.781 -12.998 9.891 1.00 90.88 181 TRP A N 1
ATOM 1498 C CA . TRP A 1 181 ? -10.331 -14.357 9.584 1.00 90.88 181 TRP A CA 1
ATOM 1499 C C . TRP A 1 181 ? -9.163 -14.825 10.465 1.00 90.88 181 TRP A C 1
ATOM 1501 O O . TRP A 1 181 ? -9.098 -15.993 10.856 1.00 90.88 181 TRP A O 1
ATOM 1511 N N . ASP A 1 182 ? -8.213 -13.940 10.767 1.00 91.56 182 ASP A N 1
ATOM 1512 C CA . ASP A 1 182 ? -7.056 -14.283 11.594 1.00 91.56 182 ASP A CA 1
ATOM 1513 C C . ASP A 1 182 ? -7.469 -14.595 13.047 1.00 91.56 182 ASP A C 1
ATOM 1515 O O . ASP A 1 182 ? -6.852 -15.446 13.688 1.00 91.56 182 ASP A O 1
ATOM 1519 N N . VAL A 1 183 ? -8.562 -14.011 13.544 1.00 92.12 183 VAL A N 1
ATOM 1520 C CA . VAL A 1 183 ? -9.153 -14.393 14.838 1.00 92.12 183 VAL A CA 1
ATOM 1521 C C . VAL A 1 183 ? -9.853 -15.747 14.741 1.00 92.12 183 VAL A C 1
ATOM 1523 O O . VAL A 1 183 ? -9.599 -16.634 15.551 1.00 92.12 183 VAL A O 1
ATOM 1526 N N . GLU A 1 184 ? -10.675 -15.959 13.710 1.00 88.19 184 GLU A N 1
ATOM 1527 C CA . GLU A 1 184 ? -11.399 -17.227 13.524 1.00 88.19 184 GLU A CA 1
ATOM 1528 C C . GLU A 1 184 ? -10.467 -18.437 13.332 1.00 88.19 184 GLU A C 1
ATOM 1530 O O . GLU A 1 184 ? -10.796 -19.564 13.703 1.00 88.19 184 GLU A O 1
ATOM 1535 N N . THR A 1 185 ? -9.271 -18.210 12.784 1.00 89.38 185 THR A N 1
ATOM 1536 C CA . THR A 1 185 ? -8.233 -19.241 12.626 1.00 89.38 185 THR A CA 1
ATOM 1537 C C . THR A 1 185 ? -7.300 -19.380 13.830 1.00 89.38 185 THR A C 1
ATOM 1539 O O . THR A 1 185 ? -6.305 -20.100 13.740 1.00 89.38 185 THR A O 1
ATOM 1542 N N . ASN A 1 186 ? -7.627 -18.751 14.966 1.00 90.81 186 ASN A N 1
ATOM 1543 C CA . ASN A 1 186 ? -6.835 -18.740 16.202 1.00 90.81 186 ASN A CA 1
ATOM 1544 C C . ASN A 1 186 ? -5.396 -18.226 16.017 1.00 90.81 186 ASN A C 1
ATOM 1546 O O . ASN A 1 186 ? -4.488 -18.632 16.743 1.00 90.81 186 ASN A O 1
ATOM 1550 N N . LYS A 1 187 ? -5.159 -17.345 15.037 1.00 91.62 187 LYS A N 1
ATOM 1551 C CA . LYS A 1 187 ? -3.869 -16.656 14.906 1.00 91.62 187 LYS A CA 1
ATOM 1552 C C . LYS A 1 187 ? -3.743 -15.527 15.934 1.00 91.62 187 LYS A C 1
ATOM 1554 O O . LYS A 1 187 ? -2.645 -15.303 16.433 1.00 91.62 187 LYS A O 1
ATOM 1559 N N . TYR A 1 188 ? -4.852 -14.861 16.252 1.00 95.06 188 TYR A N 1
ATOM 1560 C CA . TYR A 1 188 ? -4.964 -13.884 17.339 1.00 95.06 188 TYR A CA 1
ATOM 1561 C C . TYR A 1 188 ? -6.116 -14.256 18.266 1.00 95.06 188 TYR A C 1
ATOM 1563 O O . TYR A 1 188 ? -7.069 -14.909 17.840 1.00 95.06 188 TYR A O 1
ATOM 1571 N N . SER A 1 189 ? -6.035 -13.824 19.525 1.00 92.56 189 SER A N 1
ATOM 1572 C CA . SER A 1 189 ? -7.048 -14.159 20.534 1.00 92.56 189 SER A CA 1
ATOM 1573 C C . SER A 1 189 ? -8.262 -13.236 20.459 1.00 92.56 189 SER A C 1
ATOM 1575 O O . SER A 1 189 ? -9.366 -13.629 20.833 1.00 92.56 189 SER A O 1
ATOM 1577 N N . THR A 1 190 ? -8.070 -11.996 19.999 1.00 94.62 190 THR A N 1
ATOM 1578 C CA . THR A 1 190 ? -9.134 -10.992 19.903 1.00 94.62 190 THR A CA 1
ATOM 1579 C C . THR A 1 190 ? -9.055 -10.205 18.598 1.00 94.62 190 THR A C 1
ATOM 1581 O O . THR A 1 190 ? -7.999 -10.073 17.976 1.00 94.62 190 THR A O 1
ATOM 1584 N N . VAL A 1 191 ? -10.192 -9.631 18.198 1.00 94.25 191 VAL A N 1
ATOM 1585 C CA . VAL A 1 191 ? -10.282 -8.744 17.026 1.00 94.25 191 VAL A CA 1
ATOM 1586 C C . VAL A 1 191 ? -9.445 -7.481 17.206 1.00 94.25 191 VAL A C 1
ATOM 1588 O O . VAL A 1 191 ? -8.851 -7.020 16.240 1.00 94.25 191 VAL A O 1
ATOM 1591 N N . GLN A 1 192 ? -9.348 -6.966 18.434 1.00 95.06 192 GLN A N 1
ATOM 1592 C CA . GLN A 1 192 ? -8.484 -5.830 18.771 1.00 95.06 192 GLN A CA 1
ATOM 1593 C C . GLN A 1 192 ? -7.013 -6.168 18.510 1.00 95.06 192 GLN A C 1
ATOM 1595 O O . GLN A 1 192 ? -6.349 -5.465 17.763 1.00 95.06 192 GLN A O 1
ATOM 1600 N N . GLU A 1 193 ? -6.529 -7.310 19.012 1.00 96.06 193 GLU A N 1
ATOM 1601 C CA . GLU A 1 193 ? -5.143 -7.748 18.798 1.00 96.06 193 GLU A CA 1
ATOM 1602 C C . GLU A 1 193 ? -4.822 -7.931 17.303 1.00 96.06 193 GLU A C 1
ATOM 1604 O O . GLU A 1 193 ? -3.774 -7.495 16.815 1.00 96.06 193 GLU A O 1
ATOM 1609 N N . SER A 1 194 ? -5.744 -8.540 16.550 1.00 96.38 194 SER A N 1
ATOM 1610 C CA . SER A 1 194 ? -5.573 -8.696 15.106 1.00 96.38 194 SER A CA 1
ATOM 1611 C C . SER A 1 194 ? -5.606 -7.359 14.360 1.00 96.38 194 SER A C 1
ATOM 1613 O O . SER A 1 194 ? -4.890 -7.207 13.365 1.00 96.38 194 SER A O 1
ATOM 1615 N N . LEU A 1 195 ? -6.445 -6.414 14.792 1.00 96.69 195 LEU A N 1
ATOM 1616 C CA . LEU A 1 195 ? -6.541 -5.089 14.190 1.00 96.69 195 LEU A CA 1
ATOM 1617 C C . LEU A 1 195 ? -5.273 -4.282 14.468 1.00 96.69 195 LEU A C 1
ATOM 1619 O O . LEU A 1 195 ? -4.699 -3.740 13.530 1.00 96.69 195 LEU A O 1
ATOM 1623 N N . ASP A 1 196 ? -4.782 -4.281 15.705 1.00 95.94 196 ASP A N 1
ATOM 1624 C CA . ASP A 1 196 ? -3.538 -3.618 16.099 1.00 95.94 196 ASP A CA 1
ATOM 1625 C C . ASP A 1 196 ? -2.351 -4.108 15.270 1.00 95.94 196 ASP A C 1
ATOM 1627 O O . ASP A 1 196 ? -1.560 -3.309 14.758 1.00 95.94 196 ASP A O 1
ATOM 1631 N N . ASN A 1 197 ? -2.245 -5.426 15.059 1.00 95.69 197 ASN A N 1
ATOM 1632 C CA . ASN A 1 197 ? -1.209 -5.981 14.194 1.00 95.69 197 ASN A CA 1
ATOM 1633 C C . ASN A 1 197 ? -1.318 -5.460 12.754 1.00 95.69 197 ASN A C 1
ATOM 1635 O O . ASN A 1 197 ? -0.310 -5.126 12.129 1.00 95.69 197 ASN A O 1
ATOM 1639 N N . TYR A 1 198 ? -2.538 -5.354 12.231 1.00 94.94 198 TYR A N 1
ATOM 1640 C CA . TYR A 1 198 ? -2.774 -4.787 10.911 1.00 94.94 198 TYR A CA 1
ATOM 1641 C C . TYR A 1 198 ? -2.425 -3.288 10.850 1.00 94.94 198 TYR A C 1
ATOM 1643 O O . TYR A 1 198 ? -1.781 -2.844 9.893 1.00 94.94 198 TYR A O 1
ATOM 1651 N N . LEU A 1 199 ? -2.785 -2.508 11.873 1.00 96.19 199 LEU A N 1
ATOM 1652 C CA . LEU A 1 199 ? -2.512 -1.070 11.956 1.00 96.19 199 LEU A CA 1
ATOM 1653 C C . LEU A 1 199 ? -1.014 -0.752 11.971 1.00 96.19 199 LEU A C 1
ATOM 1655 O O . LEU A 1 199 ? -0.613 0.254 11.385 1.00 96.19 199 LEU A O 1
ATOM 1659 N N . GLN A 1 200 ? -0.168 -1.635 12.515 1.00 94.31 200 GLN A N 1
ATOM 1660 C CA . GLN A 1 200 ? 1.294 -1.477 12.448 1.00 94.31 200 GLN A CA 1
ATOM 1661 C C . GLN A 1 200 ? 1.809 -1.339 11.006 1.00 94.31 200 GLN A C 1
ATOM 1663 O O . GLN A 1 200 ? 2.781 -0.628 10.759 1.00 94.31 200 GLN A O 1
ATOM 1668 N N . THR A 1 201 ? 1.133 -1.950 10.024 1.00 92.12 201 THR A N 1
ATOM 1669 C CA . THR A 1 201 ? 1.497 -1.815 8.600 1.00 92.12 201 THR A CA 1
ATOM 1670 C C . THR A 1 201 ? 1.212 -0.419 8.029 1.00 92.12 201 THR A C 1
ATOM 1672 O O . THR A 1 201 ? 1.676 -0.077 6.936 1.00 92.12 201 THR A O 1
ATOM 1675 N N . TRP A 1 202 ? 0.428 0.397 8.737 1.00 93.81 202 TRP A N 1
ATOM 1676 C CA . TRP A 1 202 ? 0.016 1.741 8.340 1.00 93.81 202 TRP A CA 1
ATOM 1677 C C . TRP A 1 202 ? 0.732 2.859 9.088 1.00 93.81 202 TRP A C 1
ATOM 1679 O O . TRP A 1 202 ? 0.724 3.981 8.582 1.00 93.81 202 TRP A O 1
ATOM 1689 N N . THR A 1 203 ? 1.402 2.571 10.205 1.00 91.44 203 THR A N 1
ATOM 1690 C CA . THR A 1 203 ? 2.073 3.569 11.056 1.00 91.44 203 THR A CA 1
ATOM 1691 C C . THR A 1 203 ? 2.987 4.510 10.271 1.00 91.44 203 THR A C 1
ATOM 1693 O O . THR A 1 203 ? 2.901 5.724 10.435 1.00 91.44 203 THR A O 1
ATOM 1696 N N . ASP A 1 204 ? 3.795 3.983 9.349 1.00 88.69 204 ASP A N 1
ATOM 1697 C CA . ASP A 1 204 ? 4.746 4.799 8.582 1.00 88.69 204 ASP A CA 1
ATOM 1698 C C . ASP A 1 204 ? 4.084 5.663 7.500 1.00 88.69 204 ASP A C 1
ATOM 1700 O O . ASP A 1 204 ? 4.649 6.667 7.070 1.00 88.69 204 ASP A O 1
ATOM 1704 N N . ARG A 1 205 ? 2.897 5.273 7.018 1.00 85.94 205 ARG A N 1
ATOM 1705 C CA . ARG A 1 205 ? 2.245 5.908 5.857 1.00 85.94 205 ARG A CA 1
ATOM 1706 C C . ARG A 1 205 ? 1.061 6.788 6.214 1.00 85.94 205 ARG A C 1
ATOM 1708 O O . ARG A 1 205 ? 0.798 7.750 5.506 1.00 85.94 205 ARG A O 1
ATOM 1715 N N . SER A 1 206 ? 0.317 6.434 7.255 1.00 91.94 206 SER A N 1
ATOM 1716 C CA . SER A 1 206 ? -0.869 7.166 7.685 1.00 91.94 206 SER A CA 1
ATOM 1717 C C . SER A 1 206 ? -1.054 7.024 9.190 1.00 91.94 206 SER A C 1
ATOM 1719 O O . SER A 1 206 ? -1.895 6.266 9.671 1.00 91.94 206 SER A O 1
ATOM 1721 N N . ARG A 1 207 ? -0.278 7.806 9.952 1.00 93.69 207 ARG A N 1
ATOM 1722 C CA . ARG A 1 207 ? -0.475 7.935 11.406 1.00 93.69 207 ARG A CA 1
ATOM 1723 C C . ARG A 1 207 ? -1.894 8.386 11.744 1.00 93.69 207 ARG A C 1
ATOM 1725 O O . ARG A 1 207 ? -2.482 7.888 12.686 1.00 93.69 207 ARG A O 1
ATOM 1732 N N . ALA A 1 208 ? -2.482 9.253 10.919 1.00 95.94 208 ALA A N 1
ATOM 1733 C CA . ALA A 1 208 ? -3.852 9.720 11.102 1.00 95.94 208 ALA A CA 1
ATOM 1734 C C . ALA A 1 208 ? -4.895 8.597 11.074 1.00 95.94 208 ALA A C 1
ATOM 1736 O O . ALA A 1 208 ? -5.857 8.650 11.834 1.00 95.94 208 ALA A O 1
ATOM 1737 N N . PHE A 1 209 ? -4.704 7.588 10.220 1.00 97.00 209 PHE A N 1
ATOM 1738 C CA . PHE A 1 209 ? -5.566 6.410 10.187 1.00 97.00 209 PHE A CA 1
ATOM 1739 C C . PHE A 1 209 ? -5.406 5.560 11.445 1.00 97.00 209 PHE A C 1
ATOM 1741 O O . PHE A 1 209 ? -6.405 5.228 12.073 1.00 97.00 209 PHE A O 1
ATOM 1748 N N . VAL A 1 210 ? -4.164 5.277 11.842 1.00 97.56 210 VAL A N 1
ATOM 1749 C CA . VAL A 1 210 ? -3.866 4.503 13.057 1.00 97.56 210 VAL A CA 1
ATOM 1750 C C . VAL A 1 210 ? -4.452 5.186 14.297 1.00 97.56 210 VAL A C 1
ATOM 1752 O O . VAL A 1 210 ? -5.220 4.574 15.034 1.00 97.56 210 VAL A O 1
ATOM 1755 N N . ASP A 1 211 ? -4.193 6.484 14.467 1.00 97.56 211 ASP A N 1
ATOM 1756 C CA . ASP A 1 211 ? -4.713 7.278 15.583 1.00 97.56 211 ASP A CA 1
ATOM 1757 C C . ASP A 1 211 ? -6.250 7.296 15.605 1.00 97.56 211 ASP A C 1
ATOM 1759 O O . ASP A 1 211 ? -6.865 7.176 16.664 1.00 97.56 211 ASP A O 1
ATOM 1763 N N . ALA A 1 212 ? -6.889 7.446 14.439 1.00 98.19 212 ALA A N 1
ATOM 1764 C CA . ALA A 1 212 ? -8.344 7.452 14.343 1.00 98.19 212 ALA A CA 1
ATOM 1765 C C . ALA A 1 212 ? -8.948 6.104 14.757 1.00 98.19 212 ALA A C 1
ATOM 1767 O O . ALA A 1 212 ? -9.942 6.084 15.480 1.00 98.19 212 ALA A O 1
ATOM 1768 N N . VAL A 1 213 ? -8.348 4.982 14.347 1.00 97.88 213 VAL A N 1
ATOM 1769 C CA . VAL A 1 213 ? -8.830 3.653 14.744 1.00 97.88 213 VAL A CA 1
ATOM 1770 C C . VAL A 1 213 ? -8.632 3.420 16.244 1.00 97.88 213 VAL A C 1
ATOM 1772 O O . VAL A 1 213 ? -9.578 3.000 16.905 1.00 97.88 213 VAL A O 1
ATOM 1775 N N . HIS A 1 214 ? -7.495 3.811 16.824 1.00 97.94 214 HIS A N 1
ATOM 1776 C CA . HIS A 1 214 ? -7.298 3.716 18.276 1.00 97.94 214 HIS A CA 1
ATOM 1777 C C . HIS A 1 214 ? -8.275 4.586 19.082 1.00 97.94 214 HIS A C 1
ATOM 1779 O O . HIS A 1 214 ? -8.717 4.187 20.158 1.00 97.94 214 HIS A O 1
ATOM 1785 N N . LEU A 1 215 ? -8.677 5.757 18.573 1.00 98.06 215 LEU A N 1
ATOM 1786 C CA . LEU A 1 215 ? -9.737 6.560 19.198 1.00 98.06 215 LEU A CA 1
ATOM 1787 C C . LEU A 1 215 ? -11.099 5.842 19.167 1.00 98.06 215 LEU A C 1
ATOM 1789 O O . LEU A 1 215 ? -11.855 5.912 20.140 1.00 98.06 215 LEU A O 1
ATOM 1793 N N . ILE A 1 216 ? -11.403 5.116 18.085 1.00 97.94 216 ILE A N 1
ATOM 1794 C CA . ILE A 1 216 ? -12.605 4.272 17.987 1.00 97.94 216 ILE A CA 1
ATOM 1795 C C . ILE A 1 216 ? -12.539 3.127 19.001 1.00 97.94 216 ILE A C 1
ATOM 1797 O O . ILE A 1 216 ? -13.525 2.879 19.695 1.00 97.94 216 ILE A O 1
ATOM 1801 N N . GLU A 1 217 ? -11.398 2.460 19.147 1.00 96.94 217 GLU A N 1
ATOM 1802 C CA . GLU A 1 217 ? -11.210 1.404 20.149 1.00 96.94 217 GLU A CA 1
ATOM 1803 C C . GLU A 1 217 ? -11.347 1.941 21.576 1.00 96.94 217 GLU A C 1
ATOM 1805 O O . GLU A 1 217 ? -12.077 1.373 22.389 1.00 96.94 217 GLU A O 1
ATOM 1810 N N . ALA A 1 218 ? -10.727 3.087 21.866 1.00 96.69 218 ALA A N 1
ATOM 1811 C CA . ALA A 1 218 ? -10.813 3.758 23.159 1.00 96.69 218 ALA A CA 1
ATOM 1812 C C . ALA A 1 218 ? -12.255 4.146 23.538 1.00 96.69 218 ALA A C 1
ATOM 1814 O O . ALA A 1 218 ? -12.578 4.252 24.727 1.00 96.69 218 ALA A O 1
ATOM 1815 N N . SER A 1 219 ? -13.138 4.325 22.547 1.00 96.81 219 SER A N 1
ATOM 1816 C CA . SER A 1 219 ? -14.560 4.613 22.765 1.00 96.81 219 SER A CA 1
ATOM 1817 C C . SER A 1 219 ? -15.306 3.471 23.469 1.00 96.81 219 SER A C 1
ATOM 1819 O O . SER A 1 219 ? -16.247 3.737 24.217 1.00 96.81 219 SER A O 1
ATOM 1821 N N . LEU A 1 220 ? -14.852 2.219 23.319 1.00 94.81 220 LEU A N 1
ATOM 1822 C CA . LEU A 1 220 ? -15.455 1.041 23.961 1.00 94.81 220 LEU A CA 1
ATOM 1823 C C . LEU A 1 220 ? -15.289 1.035 25.483 1.00 94.81 220 LEU A C 1
ATOM 1825 O O . LEU A 1 220 ? -16.073 0.405 26.187 1.00 94.81 220 LEU A O 1
ATOM 1829 N N . TYR A 1 221 ? -14.278 1.740 25.988 1.00 95.06 221 TYR A N 1
ATOM 1830 C CA . TYR A 1 221 ? -13.930 1.768 27.408 1.00 95.06 221 TYR A CA 1
ATOM 1831 C C . TYR A 1 221 ? -14.490 3.000 28.138 1.00 95.06 221 TYR A C 1
ATOM 1833 O O . TYR A 1 221 ? -14.211 3.206 29.322 1.00 95.06 221 TYR A O 1
ATOM 1841 N N . GLN A 1 222 ? -15.275 3.843 27.455 1.00 94.62 222 GLN A N 1
ATOM 1842 C CA . GLN A 1 222 ? -15.850 5.048 28.052 1.00 94.62 222 GLN A CA 1
ATOM 1843 C C . GLN A 1 222 ? -17.075 4.739 28.911 1.00 94.62 222 GLN A C 1
ATOM 1845 O O . GLN A 1 222 ? -17.944 3.955 28.542 1.00 94.62 222 GLN A O 1
ATOM 1850 N N . LYS A 1 223 ? -17.170 5.421 30.058 1.00 90.94 223 LYS A N 1
ATOM 1851 C CA . LYS A 1 223 ? -18.278 5.250 31.013 1.00 90.94 223 LYS A CA 1
ATOM 1852 C C . LYS A 1 223 ? -19.533 6.041 30.644 1.00 90.94 223 LYS A C 1
ATOM 1854 O O . LYS A 1 223 ? -20.618 5.696 31.098 1.00 90.94 223 LYS A O 1
ATOM 1859 N N . THR A 1 224 ? -19.389 7.126 29.884 1.00 95.38 224 THR A N 1
ATOM 1860 C CA . THR A 1 224 ? -20.498 8.015 29.519 1.00 95.38 224 THR A CA 1
ATOM 1861 C C . THR A 1 224 ? -20.648 8.094 28.009 1.00 95.38 224 THR A C 1
ATOM 1863 O O . THR A 1 224 ? -19.669 8.111 27.260 1.00 95.38 224 THR A O 1
ATOM 1866 N N . GLU A 1 225 ? -21.897 8.204 27.565 1.00 93.94 225 GLU A N 1
ATOM 1867 C CA . GLU A 1 225 ? -22.226 8.291 26.144 1.00 93.94 225 GLU A CA 1
ATOM 1868 C C . GLU A 1 225 ? -21.656 9.556 25.490 1.00 93.94 225 GLU A C 1
ATOM 1870 O O . GLU A 1 225 ? -21.167 9.514 24.365 1.00 93.94 225 GLU A O 1
ATOM 1875 N N . SER A 1 226 ? -21.643 10.672 26.225 1.00 95.69 226 SER A N 1
ATOM 1876 C CA . SER A 1 226 ? -21.040 11.929 25.768 1.00 95.69 226 SER A CA 1
ATOM 1877 C C . SER A 1 226 ? -19.541 11.772 25.484 1.00 95.69 226 SER A C 1
ATOM 1879 O O . SER A 1 226 ? -19.078 12.134 24.403 1.00 95.69 226 SER A O 1
ATOM 1881 N N . SER A 1 227 ? -18.783 11.152 26.400 1.00 94.88 227 SER A N 1
ATOM 1882 C CA . SER A 1 227 ? -17.350 10.901 26.193 1.00 94.88 227 SER A CA 1
ATOM 1883 C C . SER A 1 227 ? -17.096 9.919 25.049 1.00 94.88 227 SER A C 1
ATOM 1885 O O . SER A 1 227 ? -16.174 10.122 24.260 1.00 94.88 227 SER A O 1
ATOM 1887 N N . ARG A 1 228 ? -17.932 8.880 24.918 1.00 96.75 228 ARG A N 1
ATOM 1888 C CA . ARG A 1 228 ? -17.872 7.924 23.802 1.00 96.75 228 ARG A CA 1
ATOM 1889 C C . ARG A 1 228 ? -18.046 8.627 22.457 1.00 96.75 228 ARG A C 1
ATOM 1891 O O . ARG A 1 228 ? -17.215 8.457 21.569 1.00 96.75 228 ARG A O 1
ATOM 1898 N N . MET A 1 229 ? -19.089 9.447 22.328 1.00 96.94 229 MET A N 1
ATOM 1899 C CA . MET A 1 229 ? -19.353 10.222 21.114 1.00 96.94 229 MET A CA 1
ATOM 1900 C C . MET A 1 229 ? -18.235 11.220 20.817 1.00 96.94 229 MET A C 1
ATOM 1902 O O . MET A 1 229 ? -17.809 11.311 19.669 1.00 96.94 229 MET A O 1
ATOM 1906 N N . GLY A 1 230 ? -17.692 11.882 21.843 1.00 97.12 230 GLY A N 1
ATOM 1907 C CA . GLY A 1 230 ? -16.552 12.786 21.693 1.00 97.12 230 GLY A CA 1
ATOM 1908 C C . GLY A 1 230 ? -15.303 12.102 21.123 1.00 97.12 230 GLY A C 1
ATOM 1909 O O . GLY A 1 230 ? -14.624 12.685 20.279 1.00 97.12 230 GLY A O 1
ATOM 1910 N N . LEU A 1 231 ? -15.019 10.851 21.508 1.00 97.62 231 LEU A N 1
ATOM 1911 C CA . LEU A 1 231 ? -13.915 10.081 20.918 1.00 97.62 231 LEU A CA 1
ATOM 1912 C C . LEU A 1 231 ? -14.180 9.695 19.459 1.00 97.62 231 LEU A C 1
ATOM 1914 O O . LEU A 1 231 ? -13.269 9.787 18.637 1.00 97.62 231 LEU A O 1
ATOM 1918 N N . LEU A 1 232 ? -15.414 9.317 19.114 1.00 97.62 232 LEU A N 1
ATOM 1919 C CA . LEU A 1 232 ? -15.790 9.014 17.728 1.00 97.62 232 LEU A CA 1
ATOM 1920 C C . LEU A 1 232 ? -15.725 10.263 16.829 1.00 97.62 232 LEU A C 1
ATOM 1922 O O . LEU A 1 232 ? -15.261 10.179 15.692 1.00 97.62 232 LEU A O 1
ATOM 1926 N N . ASP A 1 233 ? -16.137 11.428 17.334 1.00 97.50 233 ASP A N 1
ATOM 1927 C CA . ASP A 1 233 ? -15.981 12.714 16.640 1.00 97.50 233 ASP A CA 1
ATOM 1928 C C . ASP A 1 233 ? -14.496 13.081 16.487 1.00 97.50 233 ASP A C 1
ATOM 1930 O O . ASP A 1 233 ? -14.059 13.517 15.419 1.00 97.50 233 ASP A O 1
ATOM 1934 N N . GLY A 1 234 ? -13.695 12.845 17.531 1.00 97.75 234 GLY A N 1
ATOM 1935 C CA . GLY A 1 234 ? -12.242 13.004 17.499 1.00 97.75 234 GLY A CA 1
ATOM 1936 C C . GLY A 1 234 ? -11.576 12.129 16.436 1.00 97.75 234 GLY A C 1
ATOM 1937 O O . GLY A 1 234 ? -10.739 12.622 15.681 1.00 97.75 234 GLY A O 1
ATOM 1938 N N . ALA A 1 235 ? -11.988 10.864 16.320 1.00 98.00 235 ALA A N 1
ATOM 1939 C CA . ALA A 1 235 ? -11.502 9.938 15.299 1.00 98.00 235 ALA A CA 1
ATOM 1940 C C . ALA A 1 235 ? -11.808 10.435 13.878 1.00 98.00 235 ALA A C 1
ATOM 1942 O O . ALA A 1 235 ? -10.919 10.454 13.022 1.00 98.00 235 ALA A O 1
ATOM 1943 N N . LEU A 1 236 ? -13.041 10.900 13.638 1.00 96.25 236 LEU A N 1
ATOM 1944 C CA . LEU A 1 236 ? -13.446 11.468 12.350 1.00 96.25 236 LEU A CA 1
ATOM 1945 C C . LEU A 1 236 ? -12.605 12.702 11.994 1.00 96.25 236 LEU A C 1
ATOM 1947 O O . LEU A 1 236 ? -12.060 12.799 10.895 1.00 96.25 236 LEU A O 1
ATOM 1951 N N . ASN A 1 237 ? -12.453 13.629 12.938 1.00 97.62 237 ASN A N 1
ATOM 1952 C CA . ASN A 1 237 ? -11.653 14.833 12.726 1.00 97.62 237 ASN A CA 1
ATOM 1953 C C . ASN A 1 237 ? -10.176 14.499 12.489 1.00 97.62 237 ASN A C 1
ATOM 1955 O O . ASN A 1 237 ? -9.532 15.114 11.638 1.00 97.62 237 ASN A O 1
ATOM 1959 N N . ARG A 1 238 ? -9.632 13.502 13.198 1.00 97.81 238 ARG A N 1
ATOM 1960 C CA . ARG A 1 238 ? -8.237 13.077 13.052 1.00 97.81 238 ARG A CA 1
ATOM 1961 C C . ARG A 1 238 ? -7.942 12.565 11.644 1.00 97.81 238 ARG A C 1
ATOM 1963 O O . ARG A 1 238 ? -6.936 12.986 11.066 1.00 97.81 238 ARG A O 1
ATOM 1970 N N . ILE A 1 239 ? -8.807 11.709 11.087 1.00 96.44 239 ILE A N 1
ATOM 1971 C CA . ILE A 1 239 ? -8.604 11.161 9.739 1.00 96.44 239 ILE A CA 1
ATOM 1972 C C . ILE A 1 239 ? -8.799 12.223 8.650 1.00 96.44 239 ILE A C 1
ATOM 1974 O O . ILE A 1 239 ? -8.018 12.266 7.698 1.00 96.44 239 ILE A O 1
ATOM 1978 N N . LEU A 1 240 ? -9.778 13.122 8.800 1.00 95.12 240 LEU A N 1
ATOM 1979 C CA . LEU A 1 240 ? -10.033 14.194 7.831 1.00 95.12 240 LEU A CA 1
ATOM 1980 C C . LEU A 1 240 ? -8.880 15.203 7.789 1.00 95.12 240 LEU A C 1
ATOM 1982 O O . LEU A 1 240 ? -8.351 15.496 6.712 1.00 95.12 240 LEU A O 1
ATOM 1986 N N . SER A 1 241 ? -8.436 15.678 8.954 1.00 94.81 241 SER A N 1
ATOM 1987 C CA . SER A 1 241 ? -7.312 16.613 9.057 1.00 94.81 241 SER A CA 1
ATOM 1988 C C . SER A 1 241 ? -6.017 15.985 8.552 1.00 94.81 241 SER A C 1
ATOM 1990 O O . SER A 1 241 ? -5.322 16.586 7.739 1.00 94.81 241 SER A O 1
ATOM 1992 N N . GLY A 1 242 ? -5.719 14.745 8.956 1.00 93.06 242 GLY A N 1
ATOM 1993 C CA . GLY A 1 242 ? -4.498 14.067 8.520 1.00 93.06 242 GLY A CA 1
ATOM 1994 C C . GLY A 1 242 ? -4.473 13.749 7.025 1.00 93.06 242 GLY A C 1
ATOM 1995 O O . GLY A 1 242 ? -3.420 13.825 6.392 1.00 93.06 242 GLY A O 1
ATOM 1996 N N . THR A 1 243 ? -5.627 13.447 6.424 1.00 89.62 243 THR A N 1
ATOM 1997 C CA . THR A 1 243 ? -5.704 13.267 4.967 1.00 89.62 243 THR A CA 1
ATOM 1998 C C . THR A 1 243 ? -5.532 14.597 4.238 1.00 89.62 243 THR A C 1
ATOM 2000 O O . THR A 1 243 ? -4.844 14.648 3.222 1.00 89.62 243 THR A O 1
ATOM 2003 N N . THR A 1 244 ? -6.085 15.686 4.775 1.00 91.25 244 THR A N 1
ATOM 2004 C CA . THR A 1 244 ? -5.895 17.038 4.226 1.00 91.25 244 THR A CA 1
ATOM 2005 C C . THR A 1 244 ? -4.424 17.450 4.259 1.00 91.25 244 THR A C 1
ATOM 2007 O O . THR A 1 244 ? -3.885 17.881 3.244 1.00 91.25 244 THR A O 1
ATOM 2010 N N . GLU A 1 245 ? -3.745 17.238 5.387 1.00 91.12 245 GLU A N 1
ATOM 2011 C CA . GLU A 1 245 ? -2.302 17.459 5.531 1.00 91.12 245 GLU A CA 1
ATOM 2012 C C . GLU A 1 245 ? -1.501 16.619 4.521 1.00 91.12 245 GLU A C 1
ATOM 2014 O O . GLU A 1 245 ? -0.651 17.144 3.800 1.00 91.12 245 GLU A O 1
ATOM 2019 N N . SER A 1 246 ? -1.837 15.333 4.384 1.00 87.88 246 SER A N 1
ATOM 2020 C CA . SER A 1 246 ? -1.194 14.434 3.415 1.00 87.88 246 SER A CA 1
ATOM 2021 C C . SER A 1 246 ? -1.383 14.902 1.968 1.00 87.88 246 SER A C 1
ATOM 2023 O O . SER A 1 246 ? -0.450 14.821 1.172 1.00 87.88 246 SER A O 1
ATOM 2025 N N . MET A 1 247 ? -2.565 15.426 1.621 1.00 88.00 247 MET A N 1
ATOM 2026 C CA . MET A 1 247 ? -2.832 15.996 0.296 1.00 88.00 247 MET A CA 1
ATOM 2027 C C . MET A 1 247 ? -1.977 17.238 0.028 1.00 88.00 247 MET A C 1
ATOM 2029 O O . MET A 1 247 ? -1.433 17.371 -1.067 1.00 88.00 247 MET A O 1
ATOM 2033 N N . VAL A 1 248 ? -1.807 18.117 1.020 1.00 91.81 248 VAL A N 1
ATOM 2034 C CA . VAL A 1 248 ? -0.944 19.304 0.894 1.00 91.81 248 VAL A CA 1
ATOM 2035 C C . VAL A 1 248 ? 0.511 18.899 0.654 1.00 91.81 248 VAL A C 1
ATOM 2037 O O . VAL A 1 248 ? 1.145 19.416 -0.267 1.00 91.81 248 VAL A O 1
ATOM 2040 N N . HIS A 1 249 ? 1.035 17.946 1.428 1.00 89.94 249 HIS A N 1
ATOM 2041 C CA . HIS A 1 249 ? 2.390 17.428 1.215 1.00 89.94 249 HIS A CA 1
ATOM 2042 C C . HIS A 1 249 ? 2.552 16.790 -0.164 1.00 89.94 249 HIS A C 1
ATOM 2044 O O . HIS A 1 249 ? 3.491 17.123 -0.881 1.00 89.94 249 HIS A O 1
ATOM 2050 N N . TYR A 1 250 ? 1.594 15.959 -0.578 1.00 87.00 250 TYR A N 1
ATOM 2051 C CA . TYR A 1 250 ? 1.616 15.311 -1.885 1.00 87.00 250 TYR A CA 1
ATOM 2052 C C . TYR A 1 250 ? 1.680 16.318 -3.044 1.00 87.00 250 TYR A C 1
ATOM 2054 O O . TYR A 1 250 ? 2.481 16.155 -3.962 1.00 87.00 250 TYR A O 1
ATOM 2062 N N . VAL A 1 251 ? 0.883 17.392 -2.994 1.00 91.62 251 VAL A N 1
ATOM 2063 C CA . VAL A 1 251 ? 0.909 18.452 -4.019 1.00 91.62 251 VAL A CA 1
ATOM 2064 C C . VAL A 1 251 ? 2.271 19.149 -4.070 1.00 91.62 251 VAL A C 1
ATOM 2066 O O . VAL A 1 251 ? 2.791 19.404 -5.159 1.00 91.62 251 VAL A O 1
ATOM 2069 N N . ASN A 1 252 ? 2.872 19.426 -2.913 1.00 91.81 252 ASN A N 1
ATOM 2070 C CA . ASN A 1 252 ? 4.192 20.051 -2.846 1.00 91.81 252 ASN A CA 1
ATOM 2071 C C . ASN A 1 252 ? 5.288 19.135 -3.410 1.00 91.81 252 ASN A C 1
ATOM 2073 O O . ASN A 1 252 ? 6.115 19.592 -4.203 1.00 91.81 252 ASN A O 1
ATOM 2077 N N . ASP A 1 253 ? 5.252 17.845 -3.072 1.00 91.94 253 ASP A N 1
ATOM 2078 C CA . ASP A 1 253 ? 6.224 16.850 -3.534 1.00 91.94 253 ASP A CA 1
ATOM 2079 C C . ASP A 1 253 ? 6.150 16.626 -5.049 1.00 91.94 253 ASP A C 1
ATOM 2081 O O . ASP A 1 253 ? 7.166 16.361 -5.694 1.00 91.94 253 ASP A O 1
ATOM 2085 N N . LEU A 1 254 ? 4.967 16.783 -5.650 1.00 93.12 254 LEU A N 1
ATOM 2086 C CA . LEU A 1 254 ? 4.777 16.672 -7.096 1.00 93.12 254 LEU A CA 1
ATOM 2087 C C . LEU A 1 254 ? 5.339 17.857 -7.890 1.00 93.12 254 LEU A C 1
ATOM 2089 O O . LEU A 1 254 ? 5.630 17.705 -9.079 1.00 93.12 254 LEU A O 1
ATOM 2093 N N . ARG A 1 255 ? 5.530 19.028 -7.272 1.00 91.81 255 ARG A N 1
ATOM 2094 C CA . ARG A 1 255 ? 5.952 20.244 -7.985 1.00 91.81 255 ARG A CA 1
ATOM 2095 C C . ARG A 1 255 ? 7.301 20.071 -8.686 1.00 91.81 255 ARG A C 1
ATOM 2097 O O . ARG A 1 255 ? 7.448 20.472 -9.842 1.00 91.81 255 ARG A O 1
ATOM 2104 N N . THR A 1 256 ? 8.277 19.467 -8.009 1.00 92.69 256 THR A N 1
ATOM 2105 C CA . THR A 1 256 ? 9.636 19.283 -8.547 1.00 92.69 256 THR A CA 1
ATOM 2106 C C . THR A 1 256 ? 9.677 18.253 -9.684 1.00 92.69 256 THR A C 1
ATOM 2108 O O . THR A 1 256 ? 10.159 18.610 -10.761 1.00 92.69 256 THR A O 1
ATOM 2111 N N . PRO A 1 257 ? 9.133 17.025 -9.533 1.00 92.75 257 PRO A N 1
ATOM 2112 C CA . PRO A 1 257 ? 9.056 16.054 -10.625 1.00 92.75 257 PRO A CA 1
ATOM 2113 C C . PRO A 1 257 ? 8.296 16.576 -11.844 1.00 92.75 257 PRO A C 1
ATOM 2115 O O . PRO A 1 257 ? 8.769 16.402 -12.962 1.00 92.75 257 PRO A O 1
ATOM 2118 N N . ILE A 1 258 ? 7.158 17.255 -11.649 1.00 93.88 258 ILE A N 1
ATOM 2119 C CA . ILE A 1 258 ? 6.382 17.828 -12.759 1.00 93.88 258 ILE A CA 1
ATOM 2120 C C . ILE A 1 258 ? 7.203 18.888 -13.498 1.00 93.88 258 ILE A C 1
ATOM 2122 O O . ILE A 1 258 ? 7.224 18.897 -14.725 1.00 93.88 258 ILE A O 1
ATOM 2126 N N . SER A 1 259 ? 7.925 19.744 -12.771 1.00 92.69 259 SER A N 1
ATOM 2127 C CA . SER A 1 259 ? 8.797 20.752 -13.386 1.00 92.69 259 SER A CA 1
ATOM 2128 C C . SER A 1 259 ? 9.935 20.107 -14.179 1.00 92.69 259 SER A C 1
ATOM 2130 O O . SER A 1 259 ? 10.227 20.532 -15.292 1.00 92.69 259 SER A O 1
ATOM 2132 N N . ALA A 1 260 ? 10.554 19.052 -13.643 1.00 93.06 260 ALA A N 1
ATOM 2133 C CA . ALA A 1 260 ? 11.583 18.297 -14.353 1.00 93.06 260 ALA A CA 1
ATOM 2134 C C . ALA A 1 260 ? 11.033 17.638 -15.626 1.00 93.06 260 ALA A C 1
ATOM 2136 O O . ALA A 1 260 ? 11.669 17.699 -16.674 1.00 93.06 260 ALA A O 1
ATOM 2137 N N . LEU A 1 261 ? 9.830 17.066 -15.552 1.00 92.50 261 LEU A N 1
ATOM 2138 C CA . LEU A 1 261 ? 9.157 16.438 -16.685 1.00 92.50 261 LEU A CA 1
ATOM 2139 C C . LEU A 1 261 ? 8.759 17.474 -17.744 1.00 92.50 261 LEU A C 1
ATOM 2141 O O . LEU A 1 261 ? 8.912 17.216 -18.931 1.00 92.50 261 LEU A O 1
ATOM 2145 N N . PHE A 1 262 ? 8.342 18.673 -17.334 1.00 94.31 262 PHE A N 1
ATOM 2146 C CA . PHE A 1 262 ? 8.112 19.798 -18.242 1.00 94.31 262 PHE A CA 1
ATOM 2147 C C . PHE A 1 262 ? 9.408 20.235 -18.940 1.00 94.31 262 PHE A C 1
ATOM 2149 O O . PHE A 1 262 ? 9.434 20.381 -20.162 1.00 94.31 262 PHE A O 1
ATOM 2156 N N . MET A 1 263 ? 10.503 20.384 -18.187 1.00 92.62 263 MET A N 1
ATOM 2157 C CA . MET A 1 263 ? 11.805 20.739 -18.757 1.00 92.62 263 MET A CA 1
ATOM 2158 C C . MET A 1 263 ? 12.304 19.679 -19.744 1.00 92.62 263 MET A C 1
ATOM 2160 O O . MET A 1 263 ? 12.745 20.026 -20.834 1.00 92.62 263 MET A O 1
ATOM 2164 N N . MET A 1 264 ? 12.210 18.396 -19.392 1.00 89.88 264 MET A N 1
ATOM 2165 C CA . MET A 1 264 ? 12.688 17.295 -20.230 1.00 89.88 264 MET A CA 1
ATOM 2166 C C . MET A 1 264 ? 11.770 17.014 -21.424 1.00 89.88 264 MET A C 1
ATOM 2168 O O . MET A 1 264 ? 12.262 16.761 -22.512 1.00 89.88 264 MET A O 1
ATOM 2172 N N . GLY A 1 265 ? 10.453 17.050 -21.234 1.00 87.69 265 GLY A N 1
ATOM 2173 C CA . GLY A 1 265 ? 9.481 16.626 -22.243 1.00 87.69 265 GLY A CA 1
ATOM 2174 C C . GLY A 1 265 ? 8.977 17.744 -23.153 1.00 87.69 265 GLY A C 1
ATOM 2175 O O . GLY A 1 265 ? 8.521 17.465 -24.255 1.00 87.69 265 GLY A O 1
ATOM 2176 N N . ILE A 1 266 ? 9.041 19.005 -22.717 1.00 92.38 266 ILE A N 1
ATOM 2177 C CA . ILE A 1 266 ? 8.543 20.148 -23.497 1.00 92.38 266 ILE A CA 1
ATOM 2178 C C . ILE A 1 266 ? 9.683 21.112 -23.805 1.00 92.38 266 ILE A C 1
ATOM 2180 O O . ILE A 1 266 ? 9.929 21.426 -24.968 1.00 92.38 266 ILE A O 1
ATOM 2184 N N . THR A 1 267 ? 10.411 21.580 -22.791 1.00 93.00 267 THR A N 1
ATOM 2185 C CA . THR A 1 267 ? 11.424 22.626 -22.999 1.00 93.00 267 THR A CA 1
ATOM 2186 C C . THR A 1 267 ? 12.628 22.124 -23.798 1.00 93.00 267 THR A C 1
ATOM 2188 O O . THR A 1 267 ? 13.019 22.762 -24.769 1.00 93.00 267 THR A O 1
ATOM 2191 N N . LEU A 1 268 ? 13.200 20.971 -23.451 1.00 88.12 268 LEU A N 1
ATOM 2192 C CA . LEU A 1 268 ? 14.378 20.433 -24.132 1.00 88.12 268 LEU A CA 1
ATOM 2193 C C . LEU A 1 268 ? 14.097 20.082 -25.609 1.00 88.12 268 LEU A C 1
ATOM 2195 O O . LEU A 1 268 ? 14.861 20.545 -26.457 1.00 88.12 268 LEU A O 1
ATOM 2199 N N . PRO A 1 269 ? 12.995 19.391 -25.970 1.00 85.69 269 PRO A N 1
ATOM 2200 C CA . PRO A 1 269 ? 12.677 19.111 -27.369 1.00 85.69 269 PRO A CA 1
ATOM 2201 C C . PRO A 1 269 ? 12.364 20.370 -28.176 1.00 85.69 269 PRO A C 1
ATOM 2203 O O . PRO A 1 269 ? 12.782 20.474 -29.326 1.00 85.69 269 PRO A O 1
ATOM 2206 N N . THR A 1 270 ? 11.672 21.354 -27.589 1.00 90.50 270 THR A N 1
ATOM 2207 C CA . THR A 1 270 ? 11.400 22.625 -28.284 1.00 90.50 270 THR A CA 1
ATOM 2208 C C . THR A 1 270 ? 12.678 23.423 -28.522 1.00 90.50 270 THR A C 1
ATOM 2210 O O . THR A 1 270 ? 12.883 23.913 -29.630 1.00 90.50 270 THR A O 1
ATOM 2213 N N . MET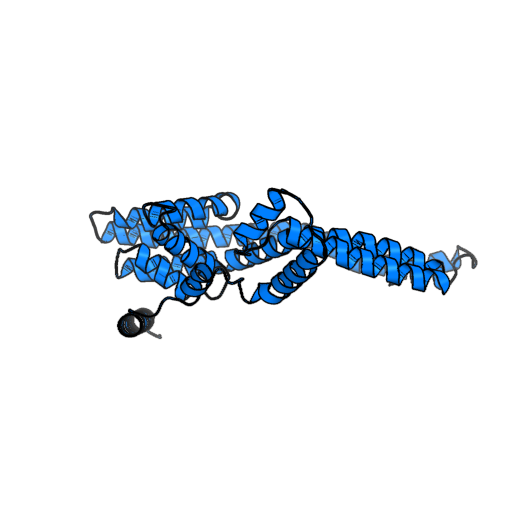 A 1 271 ? 13.583 23.497 -27.541 1.00 90.06 271 MET A N 1
ATOM 2214 C CA . MET A 1 271 ? 14.904 24.098 -27.744 1.00 90.06 271 MET A CA 1
ATOM 2215 C C . MET A 1 271 ? 15.721 23.326 -28.785 1.00 90.06 271 MET A C 1
ATOM 2217 O O . MET A 1 271 ? 16.338 23.949 -29.644 1.00 90.06 271 MET A O 1
ATOM 2221 N N . GLY A 1 272 ? 15.683 21.991 -28.758 1.00 85.00 272 GLY A N 1
ATOM 2222 C CA . GLY A 1 272 ? 16.330 21.142 -29.758 1.00 85.00 272 GLY A CA 1
ATOM 2223 C C . GLY A 1 272 ? 15.846 21.449 -31.176 1.00 85.00 272 GLY A C 1
ATOM 2224 O O . GLY A 1 272 ? 16.663 21.703 -32.056 1.00 85.00 272 GLY A O 1
ATOM 2225 N N . LEU A 1 273 ? 14.527 21.531 -31.379 1.00 84.81 273 LEU A N 1
ATOM 2226 C CA . LEU A 1 273 ? 13.925 21.908 -32.663 1.00 84.81 273 LEU A CA 1
ATOM 2227 C C . LEU A 1 273 ? 14.341 23.311 -33.120 1.00 84.81 273 LEU A C 1
ATOM 2229 O O . LEU A 1 273 ? 14.627 23.509 -34.298 1.00 84.81 273 LEU A O 1
ATOM 2233 N N . VAL A 1 274 ? 14.404 24.281 -32.204 1.00 89.31 274 VAL A N 1
ATOM 2234 C CA . VAL A 1 274 ? 14.828 25.656 -32.518 1.00 89.31 274 VAL A CA 1
ATOM 2235 C C . VAL A 1 274 ? 16.319 25.730 -32.872 1.00 89.31 274 VAL A C 1
ATOM 2237 O O . VAL A 1 274 ? 16.704 26.528 -33.724 1.00 89.31 274 VAL A O 1
ATOM 2240 N N . LEU A 1 275 ? 17.166 24.903 -32.252 1.00 85.69 275 LEU A N 1
ATOM 2241 C CA . LEU A 1 275 ? 18.609 24.863 -32.513 1.00 85.69 275 LEU A CA 1
ATOM 2242 C C . LEU A 1 275 ? 18.973 24.046 -33.760 1.00 85.69 275 LEU A C 1
ATOM 2244 O O . LEU A 1 275 ? 20.036 24.270 -34.339 1.00 85.69 275 LEU A O 1
ATOM 2248 N N . LEU A 1 276 ? 18.108 23.132 -34.204 1.00 81.94 276 LEU A N 1
ATOM 2249 C CA . LEU A 1 276 ? 18.376 22.225 -35.323 1.00 81.94 276 LEU A CA 1
ATOM 2250 C C . LEU A 1 276 ? 18.770 22.954 -36.627 1.00 81.94 276 LEU A C 1
ATOM 2252 O O . LEU A 1 276 ? 19.775 22.559 -37.221 1.00 81.94 276 LEU A O 1
ATOM 2256 N N . PRO A 1 277 ? 18.104 24.049 -37.059 1.00 80.88 277 PRO A N 1
ATOM 2257 C CA . PRO A 1 277 ? 18.520 24.810 -38.241 1.00 80.88 277 PRO A CA 1
ATOM 2258 C C . PRO A 1 277 ? 19.918 25.423 -38.104 1.00 80.88 277 PRO A C 1
ATOM 2260 O O . PRO A 1 277 ? 20.662 25.483 -39.080 1.00 80.88 277 PRO A O 1
ATOM 2263 N N . ILE A 1 278 ? 20.292 25.851 -36.893 1.00 85.69 278 ILE A N 1
ATOM 2264 C CA . ILE A 1 278 ? 21.612 26.424 -36.600 1.00 85.69 278 ILE A CA 1
ATOM 2265 C C . ILE A 1 278 ? 22.664 25.322 -36.717 1.00 85.69 278 ILE A C 1
ATOM 2267 O O . ILE A 1 278 ? 23.622 25.455 -37.472 1.00 85.69 278 ILE A O 1
ATOM 2271 N N . VAL A 1 279 ? 22.453 24.199 -36.029 1.00 81.00 279 VAL A N 1
ATOM 2272 C CA . VAL A 1 279 ? 23.350 23.037 -36.091 1.00 81.00 279 VAL A CA 1
ATOM 2273 C C . VAL A 1 279 ? 23.514 22.556 -37.536 1.00 81.00 279 VAL A C 1
ATOM 2275 O O . VAL A 1 279 ? 24.638 22.349 -37.987 1.00 81.00 279 VAL A O 1
ATOM 2278 N N . GLY A 1 280 ? 22.418 22.463 -38.294 1.00 78.50 280 GLY A N 1
ATOM 2279 C CA . GLY A 1 280 ? 22.438 22.091 -39.709 1.00 78.50 280 GLY A CA 1
ATOM 2280 C C . GLY A 1 280 ? 23.227 23.065 -40.590 1.00 78.50 280 GLY A C 1
ATOM 2281 O O . GLY A 1 280 ? 23.976 22.624 -41.461 1.00 78.50 280 GLY A O 1
ATOM 2282 N N . ALA A 1 281 ? 23.120 24.374 -40.339 1.00 80.81 281 ALA A N 1
ATOM 2283 C CA . ALA A 1 281 ? 23.859 25.397 -41.079 1.00 80.81 281 ALA A CA 1
ATOM 2284 C C . ALA A 1 281 ? 25.374 25.372 -40.796 1.00 80.81 281 ALA A C 1
ATOM 2286 O O . ALA A 1 281 ? 26.165 25.659 -41.693 1.00 80.81 281 ALA A O 1
ATOM 2287 N N . PHE A 1 282 ? 25.785 25.011 -39.574 1.00 80.31 282 PHE A N 1
ATOM 2288 C CA . PHE A 1 282 ? 27.195 25.005 -39.161 1.00 80.31 282 PHE A CA 1
ATOM 2289 C C . PHE A 1 282 ? 27.907 23.650 -39.333 1.00 80.31 282 PHE A C 1
ATOM 2291 O O . PHE A 1 282 ? 29.122 23.636 -39.517 1.00 80.31 282 PHE A O 1
ATOM 2298 N N . MET A 1 283 ? 27.197 22.513 -39.289 1.00 75.19 283 MET A N 1
ATOM 2299 C CA . MET A 1 283 ? 27.801 21.164 -39.299 1.00 75.19 283 MET A CA 1
ATOM 2300 C C . MET A 1 283 ? 27.841 20.466 -40.673 1.00 75.19 283 MET A C 1
ATOM 2302 O O . MET A 1 283 ? 28.192 19.290 -40.750 1.00 75.19 283 MET A O 1
ATOM 2306 N N . GLY A 1 284 ? 27.532 21.173 -41.766 1.00 63.09 284 GLY A N 1
ATOM 2307 C CA . GLY A 1 284 ? 27.961 20.810 -43.127 1.00 63.09 284 GLY A CA 1
ATOM 2308 C C . GLY A 1 284 ? 27.742 19.349 -43.553 1.00 63.09 284 GLY A C 1
ATOM 2309 O O . GLY A 1 284 ? 28.687 18.690 -43.973 1.00 63.09 284 GLY A O 1
ATOM 2310 N N . GLY A 1 285 ? 26.516 18.826 -43.443 1.00 69.19 285 GLY A N 1
ATOM 2311 C CA . GLY A 1 285 ? 26.144 17.515 -44.004 1.00 69.19 285 GLY A CA 1
ATOM 2312 C C . GLY A 1 285 ? 26.649 16.272 -43.254 1.00 69.19 285 GLY A C 1
ATOM 2313 O O . GLY A 1 285 ? 26.362 15.162 -43.691 1.00 69.19 285 GLY A O 1
ATOM 2314 N N . MET A 1 286 ? 27.346 16.419 -42.119 1.00 68.38 286 MET A N 1
ATOM 2315 C CA . MET A 1 286 ? 27.767 15.283 -41.274 1.00 68.38 286 MET A CA 1
ATOM 2316 C C . MET A 1 286 ? 26.622 14.618 -40.491 1.00 68.38 286 MET A C 1
ATOM 2318 O O . MET A 1 286 ? 26.812 13.543 -39.929 1.00 68.38 286 MET A O 1
ATOM 2322 N N . VAL A 1 287 ? 25.439 15.233 -40.443 1.00 69.44 287 VAL A N 1
ATOM 2323 C CA . VAL A 1 287 ? 24.273 14.709 -39.721 1.00 69.44 287 VAL A CA 1
ATOM 2324 C C . VAL A 1 287 ? 23.328 14.031 -40.716 1.00 69.44 287 VAL A C 1
ATOM 2326 O O . VAL A 1 287 ? 22.735 14.699 -41.562 1.00 69.44 287 VAL A O 1
ATOM 2329 N N . THR A 1 288 ? 23.193 12.704 -40.632 1.00 75.69 288 THR A N 1
ATOM 2330 C CA . THR A 1 288 ? 22.261 11.925 -41.464 1.00 75.69 288 THR A CA 1
ATOM 2331 C C . THR A 1 288 ? 20.847 11.928 -40.881 1.00 75.69 288 THR A C 1
ATOM 2333 O O . THR A 1 288 ? 20.662 12.048 -39.668 1.00 75.69 288 THR A O 1
ATOM 2336 N N . ALA A 1 289 ? 19.834 11.761 -41.741 1.00 74.19 289 ALA A N 1
ATOM 2337 C CA . ALA A 1 289 ? 18.429 11.690 -41.322 1.00 74.19 289 ALA A CA 1
ATOM 2338 C C . ALA A 1 289 ? 18.185 10.578 -40.282 1.00 74.19 289 ALA A C 1
ATOM 2340 O O . ALA A 1 289 ? 17.435 10.781 -39.330 1.00 74.19 289 ALA A O 1
ATOM 2341 N N . ASP A 1 290 ? 18.899 9.456 -40.405 1.00 74.44 290 ASP A N 1
ATOM 2342 C CA . ASP A 1 290 ? 18.807 8.325 -39.479 1.00 74.44 290 ASP A CA 1
ATOM 2343 C C . ASP A 1 290 ? 19.323 8.668 -38.071 1.00 74.44 290 ASP A C 1
ATOM 2345 O O . ASP A 1 290 ? 18.757 8.208 -37.082 1.00 74.44 290 ASP A O 1
ATOM 2349 N N . MET A 1 291 ? 20.362 9.510 -37.950 1.00 72.44 291 MET A N 1
ATOM 2350 C CA . MET A 1 291 ? 20.854 9.982 -36.647 1.00 72.44 291 MET A CA 1
ATOM 2351 C C . MET A 1 291 ? 19.865 10.932 -35.970 1.00 72.44 291 MET A C 1
ATOM 2353 O O . MET A 1 291 ? 19.707 10.873 -34.753 1.00 72.44 291 MET A O 1
ATOM 2357 N N . ILE A 1 292 ? 19.186 11.782 -36.745 1.00 73.69 292 ILE A N 1
ATOM 2358 C CA . ILE A 1 292 ? 18.164 12.698 -36.217 1.00 73.69 292 ILE A CA 1
ATOM 2359 C C . ILE A 1 292 ? 16.949 11.900 -35.739 1.00 73.69 292 ILE A C 1
ATOM 2361 O O . ILE A 1 292 ? 16.486 12.123 -34.624 1.00 73.69 292 ILE A O 1
ATOM 2365 N N . PHE A 1 293 ? 16.486 10.934 -36.537 1.00 73.31 293 PHE A N 1
ATOM 2366 C CA . PHE A 1 293 ? 15.383 10.042 -36.173 1.00 73.31 293 PHE A CA 1
ATOM 2367 C C . PHE A 1 293 ? 15.699 9.247 -34.899 1.00 73.31 293 PHE A C 1
ATOM 2369 O O . PHE A 1 293 ? 14.906 9.211 -33.964 1.00 73.31 293 PHE A O 1
ATOM 2376 N N . LEU A 1 294 ? 16.896 8.664 -34.803 1.00 71.12 294 LEU A N 1
ATOM 2377 C CA . LEU A 1 294 ? 17.278 7.861 -33.641 1.00 71.12 294 LEU A CA 1
ATOM 2378 C C . LEU A 1 294 ? 17.472 8.709 -32.371 1.00 71.12 294 LEU A C 1
ATOM 2380 O O . LEU A 1 294 ? 17.145 8.246 -31.283 1.00 71.12 294 LEU A O 1
ATOM 2384 N N . PHE A 1 295 ? 17.967 9.945 -32.492 1.00 70.12 295 PHE A N 1
ATOM 2385 C CA . PHE A 1 295 ? 18.153 10.842 -31.347 1.00 70.12 295 PHE A CA 1
ATOM 2386 C C . PHE A 1 295 ? 16.855 11.504 -30.867 1.00 70.12 295 PHE A C 1
ATOM 2388 O O . PHE A 1 295 ? 16.766 11.836 -29.693 1.00 70.12 295 PHE A O 1
ATOM 2395 N N . TYR A 1 296 ? 15.881 11.735 -31.753 1.00 67.75 296 TYR A N 1
ATOM 2396 C CA . TYR A 1 296 ? 14.653 12.463 -31.415 1.00 67.75 296 TYR A CA 1
ATOM 2397 C C . TYR A 1 296 ? 13.445 11.554 -31.145 1.00 67.75 296 TYR A C 1
ATOM 2399 O O . TYR A 1 296 ? 12.644 11.868 -30.271 1.00 67.75 296 TYR A O 1
ATOM 2407 N N . ASP A 1 297 ? 13.299 10.444 -31.881 1.00 68.56 297 ASP A N 1
ATOM 2408 C CA . ASP A 1 297 ? 12.112 9.578 -31.791 1.00 68.56 297 ASP A CA 1
ATOM 2409 C C . ASP A 1 297 ? 12.321 8.334 -30.909 1.00 68.56 297 ASP A C 1
ATOM 2411 O O . ASP A 1 297 ? 11.347 7.741 -30.440 1.00 68.56 297 ASP A O 1
ATOM 2415 N N . ILE A 1 298 ? 13.572 7.906 -30.694 1.00 65.56 298 ILE A N 1
ATOM 2416 C CA . ILE A 1 298 ? 13.899 6.696 -29.912 1.00 65.56 298 ILE A CA 1
ATOM 2417 C C . ILE A 1 298 ? 14.508 7.029 -28.541 1.00 65.56 298 ILE A C 1
ATOM 2419 O O . ILE A 1 298 ? 14.269 6.277 -27.590 1.00 65.56 298 ILE A O 1
ATOM 2423 N N . LEU A 1 299 ? 15.300 8.103 -28.437 1.00 56.44 299 LEU A N 1
ATOM 2424 C CA . LEU A 1 299 ? 15.994 8.524 -27.212 1.00 56.44 299 LEU A CA 1
ATOM 2425 C C . LEU A 1 299 ? 15.235 9.643 -26.485 1.00 56.44 299 LEU A C 1
ATOM 2427 O O . LEU A 1 299 ? 15.190 9.583 -25.235 1.00 56.44 299 LEU A O 1
#

Mean predicted aligned error: 9.08 Å

=== Feature glossary ===
Each block in this record encodes a different view of the same protein. In brief:

Predicted aligned error. PAE(i, j) answers: if I align the predicted and true structures on residue i, how far off (in Å) do I expect residue j to be? A block-diagonal PAE matrix with low values on the blocks and high values off-diagonal is the signature of a multi-domain protein with confidently predicted domains but uncertain inter-domain orientation.

Contact-map, Ramachandran, and PAE plots. Plot images: a contact map (which residues are close in 3D, as an N×N binary image), a Ramachandran scatter (backbone torsion angles, revealing secondary-structure composition at a glance), and — for AlphaFold structures — a PAE heatmap (pairwise prediction confidence).

Backbone torsions (φ/ψ). φ (phi) and ψ (psi) are the two rotatable backbone dihedrals per residue: φ is the C(i-1)–N–Cα–C torsion, ψ is the N–Cα–C–N(i+1) torsion, both in degrees on (−180°, 180°]. α-helical residues cluster near (−60°, −45°); β-strand residues near (−120°, +130°). A Ramachandran plot is simply a scatter of (φ, ψ) for every residue.

Foldseek 3Di. A 3Di character summarizes, for each residue, the relative orientation of the Cα frame of its nearest spatial neighbor. Because it encodes fold topology rather than chemistry, 3Di alignments detect remote structural similarity that sequence alignment misses.

Radius of gyration, Cα contacts, bounding box. Three whole-structure scalars: the radius of gyration (RMS distance of Cα from centroid, in Å), the count of Cα–Cα contacts (pairs closer than 8 Å and separated by more than four residues in sequence — i.e. tertiary, not local, contacts), and the bounding-box dimensions. Together they distinguish compact globular folds from extended fibres or disordered chains.

Sequence. Sequence gives the chain of amino acids in standard one-letter code (A=alanine, C=cysteine, …, Y=tyrosine), read N→C. It is the only feature that is directly encoded by the gene; all structural features are derived from the folded form of this sequence.

mmCIF coordinates. Atomic coordinates in PDBx/mmCIF format — the same representation the Protein Data Bank distributes. Each line of the _atom_site loop places one backbone atom in Cartesian space (units: ångströms, origin: arbitrary).

Secondary structure (3-state, P-SEA). Three-state secondary structure (P-SEA) collapses the eight DSSP classes into helix (a), strand (b), and coil (c). P-SEA assigns these from Cα geometry alone — distances and angles — without requiring backbone oxygens, so it works on any Cα trace.

InterPro / GO / CATH / organism. Functional annotations link the protein to curated databases. InterPro entries identify conserved domains and families by matching the sequence against member-database signatures (Pfam, PROSITE, CDD, …). Gene Ontology (GO) terms describe molecular f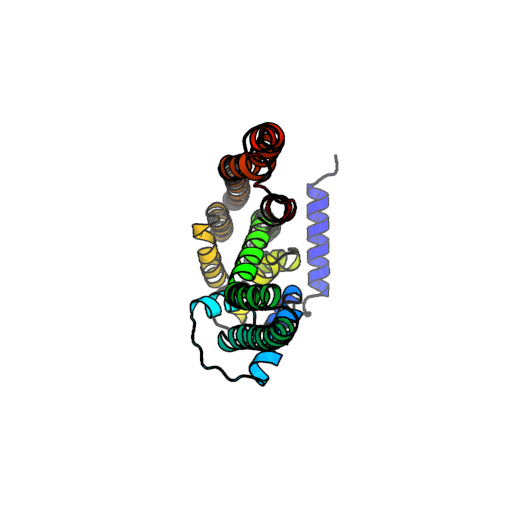unction, biological process, and cellular component in a controlled vocabulary. CATH places the structure in a hierarchical fold classification (Class/Architecture/Topology/Homologous-superfamily). The organism is the source species.

B-factor. B-factor (Debye–Waller factor) reflects atomic displacement in the crystal lattice. It is an experimental observable (units Å²), not a prediction; low values mean the atom is pinned down, high values mean it moves or is heterogeneous across the crystal.

Rendered structure images. Structure images are PyMOL renders from six orthogonal camera directions. Cartoon representation draws helices as coils and strands as arrows; sticks shows the backbone as bonds; surface shows the solvent-excluded envelope. Rainbow coloring maps sequence position to hue (blue→red, N→C); chain coloring assigns a distinct color per polypeptide.

Solvent-accessible surface area. Solvent-accessible surface area (SASA) is the area in Å² traced out by the centre of a 1.4 Å probe sphere (a water molecule) rolled over the protein's van der Waals surface (Shrake–Rupley / Lee–Richards construction). Buried residues have near-zero SASA; fully exposed residues can exceed 200 Å². The total SASA scales roughly with the number of surface residues.

Secondary structure (8-state, DSSP). The SS8 string is DSSP's per-residue secondary-structure call. α-helix (H) means an i→i+4 H-bond ladder; β-strand (E) means the residue participates in a β-sheet; 3₁₀ (G) and π (I) are tighter and wider helices; T/S are turns/bends; '-' is loop.

pLDDT. For AlphaFold models, the B-factor field carries pLDDT — the model's own estimate of local accuracy on a 0–100 scale. Regions with pLDDT<50 should be treated as essentially unmodeled; they often correspond to intrinsically disordered segments.

Nearest PDB structures. Nearest PDB neighbors are the top structural matches found by Foldseek when searching this structure against the entire Protein Data Bank. Each hit reports a TM-score (0 to 1; >0.5 almost always implies the same fold) and an E-value. These are *structural* homologs — they may share no de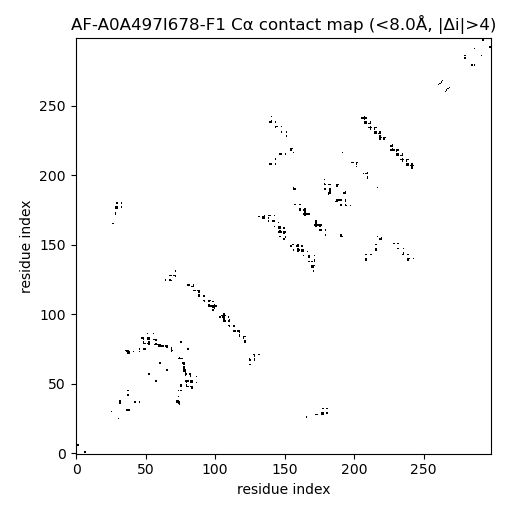tectable sequence similarity.